Protein AF-A0A970LS73-F1 (afdb_monomer)

Structure (mmCIF, N/CA/C/O backbone):
data_AF-A0A970LS73-F1
#
_entry.id   AF-A0A970LS73-F1
#
loop_
_atom_site.group_PDB
_atom_site.id
_atom_site.type_symbol
_atom_site.label_atom_id
_atom_site.label_alt_id
_atom_site.label_comp_id
_atom_site.label_asym_id
_atom_site.label_entity_id
_atom_site.label_seq_id
_atom_site.pdbx_PDB_ins_code
_atom_site.Cartn_x
_atom_site.Cartn_y
_atom_site.Cartn_z
_atom_site.occupancy
_atom_site.B_iso_or_equiv
_atom_site.auth_seq_id
_atom_site.auth_comp_id
_atom_site.auth_asym_id
_atom_site.auth_atom_id
_atom_site.pdbx_PDB_model_num
ATOM 1 N N . MET A 1 1 ? 16.491 33.870 -71.493 1.00 42.16 1 MET A N 1
ATOM 2 C CA . MET A 1 1 ? 17.812 33.352 -71.071 1.00 42.16 1 MET A CA 1
ATOM 3 C C . MET A 1 1 ? 17.589 32.432 -69.873 1.00 42.16 1 MET A C 1
ATOM 5 O O . MET A 1 1 ? 17.107 32.906 -68.856 1.00 42.16 1 MET A O 1
ATOM 9 N N .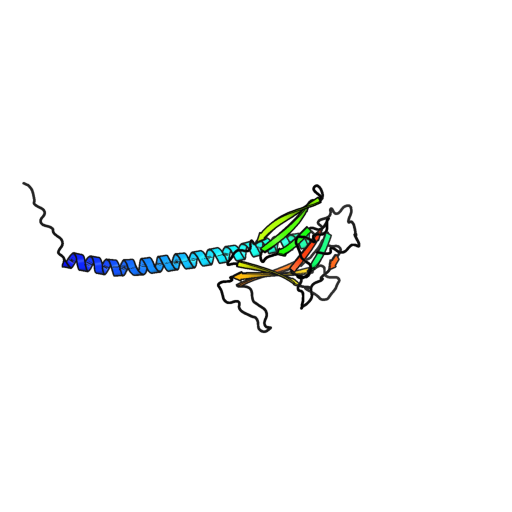 LYS A 1 2 ? 17.780 31.113 -70.024 1.00 55.81 2 LYS A N 1
ATOM 10 C CA . LYS A 1 2 ? 17.445 30.104 -68.999 1.00 55.81 2 LYS A CA 1
ATOM 11 C C . LYS A 1 2 ? 18.754 29.589 -68.393 1.00 55.81 2 LYS A C 1
ATOM 13 O O . LYS A 1 2 ? 19.520 28.928 -69.087 1.00 55.81 2 LYS A O 1
ATOM 18 N N . VAL A 1 3 ? 19.038 29.934 -67.138 1.00 63.00 3 VAL A N 1
ATOM 19 C CA . VAL A 1 3 ? 20.230 29.447 -66.425 1.00 63.00 3 VAL A CA 1
ATOM 20 C C . VAL A 1 3 ? 19.986 27.984 -66.046 1.00 63.00 3 VAL A C 1
ATOM 22 O O . VAL A 1 3 ? 19.023 27.674 -65.348 1.00 63.00 3 VAL A O 1
ATOM 25 N N . ARG A 1 4 ? 20.813 27.069 -66.557 1.00 61.19 4 ARG A N 1
ATOM 26 C CA . ARG A 1 4 ? 20.722 25.629 -66.278 1.00 61.19 4 ARG A CA 1
ATOM 27 C C . ARG A 1 4 ? 21.475 25.340 -64.974 1.00 61.19 4 ARG A C 1
ATOM 29 O O . ARG A 1 4 ? 22.669 25.605 -64.882 1.00 61.19 4 ARG A O 1
ATOM 36 N N . ASN A 1 5 ? 20.764 24.857 -63.957 1.00 65.44 5 ASN A N 1
ATOM 37 C CA . ASN A 1 5 ? 21.328 24.561 -62.639 1.00 65.44 5 ASN A CA 1
ATOM 38 C C . ASN A 1 5 ? 22.081 23.217 -62.668 1.00 65.44 5 ASN A C 1
ATOM 40 O O . ASN A 1 5 ? 21.458 22.162 -62.596 1.00 65.44 5 ASN A O 1
ATOM 44 N N . ASN A 1 6 ? 23.410 23.257 -62.781 1.00 64.19 6 ASN A N 1
ATOM 45 C CA . ASN A 1 6 ? 24.293 22.081 -62.775 1.00 64.19 6 ASN A CA 1
ATOM 46 C C . ASN A 1 6 ? 24.847 21.792 -61.367 1.00 64.19 6 ASN A C 1
ATOM 48 O O . ASN A 1 6 ? 26.057 21.703 -61.179 1.00 64.19 6 ASN A O 1
ATOM 52 N N . ARG A 1 7 ? 23.980 21.684 -60.357 1.00 69.25 7 ARG A N 1
ATOM 53 C CA . ARG A 1 7 ? 24.391 21.276 -59.005 1.00 69.25 7 ARG A CA 1
ATOM 54 C C . ARG A 1 7 ? 23.897 19.857 -58.747 1.00 69.25 7 ARG A C 1
ATOM 56 O O . ARG A 1 7 ? 22.708 19.655 -58.529 1.00 69.25 7 ARG A O 1
ATOM 63 N N . GLY A 1 8 ? 24.807 18.891 -58.831 1.00 74.44 8 GLY 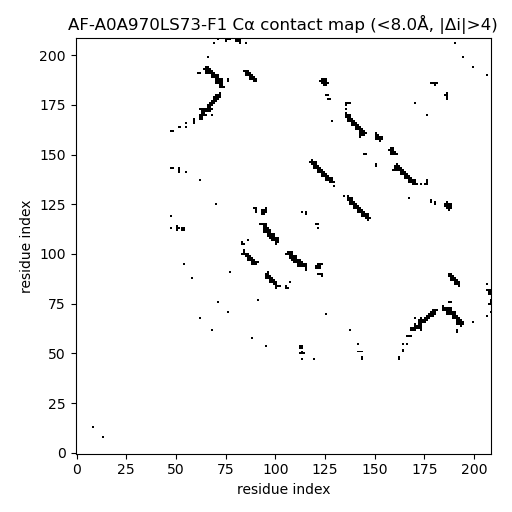A N 1
ATOM 64 C CA . GLY A 1 8 ? 24.596 17.516 -58.383 1.00 74.44 8 GLY A CA 1
ATOM 65 C C . GLY A 1 8 ? 25.442 17.257 -57.141 1.00 74.44 8 GLY A C 1
ATOM 66 O O . GLY A 1 8 ? 26.543 17.790 -57.040 1.00 74.44 8 GLY A O 1
ATOM 67 N N . PHE A 1 9 ? 24.923 16.467 -56.205 1.00 80.88 9 PHE A N 1
ATOM 68 C CA . PHE A 1 9 ? 25.693 16.014 -55.049 1.00 80.88 9 PHE A CA 1
ATOM 69 C C . PHE A 1 9 ? 26.652 14.910 -55.476 1.00 80.88 9 PHE A C 1
ATOM 71 O O . PHE A 1 9 ? 26.282 14.011 -56.237 1.00 80.88 9 PHE A O 1
ATOM 78 N N . THR A 1 10 ? 27.880 14.966 -54.981 1.00 91.12 10 THR A N 1
ATOM 79 C CA . THR A 1 10 ? 28.826 13.867 -55.157 1.00 91.12 10 THR A CA 1
ATOM 80 C C . THR A 1 10 ? 28.457 12.708 -54.229 1.00 91.12 10 THR A C 1
ATOM 82 O O . THR A 1 10 ? 27.907 12.899 -53.143 1.00 91.12 10 THR A O 1
ATOM 85 N N . VAL A 1 11 ? 28.783 11.477 -54.633 1.00 87.56 11 VAL A N 1
ATOM 86 C CA . VAL A 1 11 ? 28.570 10.285 -53.788 1.00 87.56 11 VAL A CA 1
ATOM 87 C C . VAL A 1 11 ? 29.324 10.417 -52.459 1.00 87.56 11 VAL A C 1
ATOM 89 O O . VAL A 1 11 ? 28.821 10.009 -51.417 1.00 87.56 11 VAL A O 1
ATOM 92 N N . VAL A 1 12 ? 30.498 11.054 -52.482 1.00 90.31 12 VAL A N 1
ATOM 93 C CA . VAL A 1 12 ? 31.316 11.298 -51.288 1.00 90.31 12 VAL A CA 1
ATOM 94 C C . VAL A 1 12 ? 30.620 12.256 -50.317 1.00 90.31 12 VAL A C 1
ATOM 96 O O . VAL A 1 12 ? 30.562 11.959 -49.128 1.00 90.31 12 VAL A O 1
ATOM 99 N N . GLU A 1 13 ? 30.031 13.358 -50.796 1.00 88.94 13 GLU A N 1
ATOM 100 C CA . GLU A 1 13 ? 29.244 14.264 -49.942 1.00 88.94 13 GLU A CA 1
ATOM 101 C C . GLU A 1 13 ? 28.059 13.540 -49.297 1.00 88.94 13 GLU A C 1
ATOM 103 O O . GLU A 1 13 ? 27.821 13.702 -48.102 1.00 88.94 13 GLU A O 1
ATOM 108 N N . LEU A 1 14 ? 27.356 12.686 -50.049 1.00 91.06 14 LEU A N 1
ATOM 109 C CA . LEU A 1 14 ? 26.253 11.893 -49.506 1.00 91.06 14 LEU A CA 1
ATOM 110 C C . LEU A 1 14 ? 26.732 10.928 -48.409 1.00 91.06 14 LEU A C 1
ATOM 112 O O . LEU A 1 14 ? 26.094 10.825 -47.362 1.00 91.06 14 LEU A O 1
ATOM 116 N N . MET A 1 15 ? 27.867 10.254 -48.614 1.00 91.94 15 MET A N 1
ATOM 117 C CA . MET A 1 15 ? 28.444 9.354 -47.610 1.00 91.94 15 MET A CA 1
ATOM 118 C C . MET A 1 15 ? 28.860 10.099 -46.339 1.00 91.94 15 MET A C 1
ATOM 120 O O . MET A 1 15 ? 28.592 9.615 -45.240 1.00 91.94 15 MET A O 1
ATOM 124 N N . ILE A 1 16 ? 29.462 11.286 -46.471 1.00 93.25 16 ILE A N 1
ATOM 125 C CA . ILE A 1 16 ? 29.848 12.119 -45.324 1.00 93.25 16 ILE A CA 1
ATOM 126 C C . ILE A 1 16 ? 28.603 12.581 -44.558 1.00 93.25 16 ILE A C 1
ATOM 128 O O . ILE A 1 16 ? 28.574 12.486 -43.334 1.00 93.25 16 ILE A O 1
ATOM 132 N N . VAL A 1 17 ? 27.549 13.021 -45.252 1.00 94.25 17 VAL A N 1
ATOM 133 C CA . VAL A 1 17 ? 26.293 13.443 -44.610 1.00 94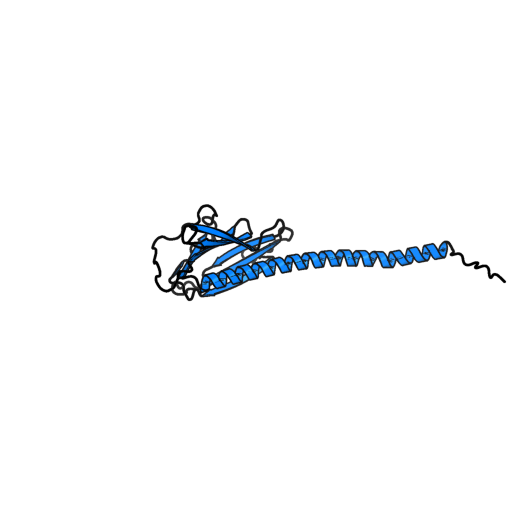.25 17 VAL A CA 1
ATOM 134 C C . VAL A 1 17 ? 25.633 12.284 -43.864 1.00 94.25 17 VAL A C 1
ATOM 136 O O . VAL A 1 17 ? 25.214 12.463 -42.724 1.00 94.25 17 VAL A O 1
ATOM 139 N N . LEU A 1 18 ? 25.579 11.085 -44.452 1.00 92.75 18 LEU A N 1
ATOM 140 C CA . LEU A 1 18 ? 25.018 9.903 -43.788 1.00 92.75 18 LEU A CA 1
ATOM 141 C C . LEU A 1 18 ? 25.845 9.469 -42.569 1.00 92.75 18 LEU A C 1
ATOM 143 O O . LEU A 1 18 ? 25.272 9.107 -41.541 1.00 92.75 18 LEU A O 1
ATOM 147 N N . ALA A 1 19 ? 27.176 9.547 -42.657 1.00 93.19 19 ALA A N 1
ATOM 148 C CA . ALA A 1 19 ? 28.063 9.262 -41.533 1.00 93.19 19 ALA A CA 1
ATOM 149 C C . ALA A 1 19 ? 27.896 10.282 -40.394 1.00 93.19 19 ALA A C 1
ATOM 151 O O . ALA A 1 19 ? 27.845 9.905 -39.229 1.00 93.19 19 ALA A O 1
ATOM 152 N N . LEU A 1 20 ? 27.754 11.571 -40.710 1.00 94.00 20 LEU A N 1
ATOM 153 C CA . LEU A 1 20 ? 27.510 12.604 -39.700 1.00 94.00 20 LEU A CA 1
ATOM 154 C C . LEU A 1 20 ? 26.108 12.491 -39.088 1.00 94.00 20 LEU A C 1
ATOM 156 O O . LEU A 1 20 ? 25.944 12.691 -37.886 1.00 94.00 20 LEU A O 1
ATOM 160 N N . LEU A 1 21 ? 25.101 12.118 -39.883 1.00 95.00 21 LEU A N 1
ATOM 161 C CA . LEU A 1 21 ? 23.744 11.888 -39.389 1.00 95.00 21 LEU A CA 1
ATOM 162 C C . LEU A 1 21 ? 23.690 10.732 -38.391 1.00 95.00 21 LEU A C 1
ATOM 164 O O . LEU A 1 21 ? 23.040 10.870 -37.360 1.00 95.00 21 LEU A O 1
ATOM 168 N N . SER A 1 22 ? 24.378 9.615 -38.642 1.00 92.50 22 SER A N 1
ATOM 169 C CA . SER A 1 22 ? 24.361 8.477 -37.713 1.00 92.50 22 SER A CA 1
ATOM 170 C C . SER A 1 22 ? 24.997 8.818 -36.361 1.00 92.50 22 SER A C 1
ATOM 172 O O . SER A 1 22 ? 24.469 8.413 -35.324 1.00 92.50 22 SER A O 1
ATOM 174 N N . VAL A 1 23 ? 26.051 9.640 -36.359 1.00 95.00 23 VAL A N 1
ATOM 175 C CA . VAL A 1 23 ? 26.703 10.147 -35.139 1.00 95.00 23 VAL A CA 1
ATOM 176 C C . VAL A 1 23 ? 25.753 10.997 -34.291 1.00 95.00 23 VAL A C 1
ATOM 178 O O . VAL A 1 23 ? 25.850 10.969 -33.069 1.00 95.00 23 VAL A O 1
ATOM 181 N N . VAL A 1 24 ? 24.814 11.721 -34.908 1.00 94.88 24 VAL A N 1
ATO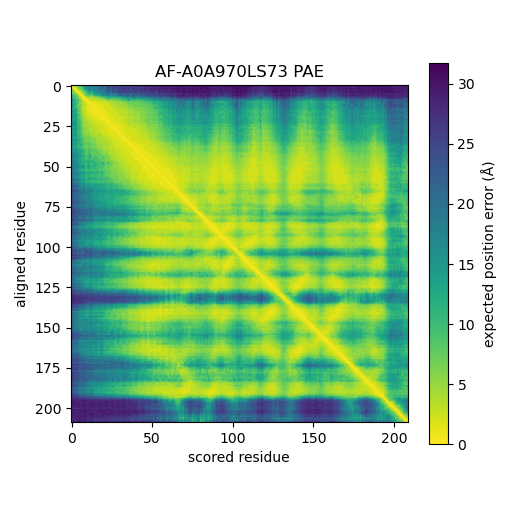M 182 C CA . VAL A 1 24 ? 23.821 12.543 -34.189 1.00 94.88 24 VAL A CA 1
ATOM 183 C C . VAL A 1 24 ? 22.588 11.728 -33.790 1.00 94.88 24 VAL A C 1
ATOM 185 O O . VAL A 1 24 ? 22.067 11.868 -32.685 1.00 94.88 24 VAL A O 1
ATOM 188 N N . ILE A 1 25 ? 22.117 10.855 -34.676 1.00 95.50 25 ILE A N 1
ATOM 189 C CA . ILE A 1 25 ? 20.883 10.088 -34.488 1.00 95.50 25 ILE A CA 1
ATOM 190 C C . ILE A 1 25 ? 21.050 9.013 -33.405 1.00 95.50 25 ILE A C 1
ATOM 192 O O . ILE A 1 25 ? 20.159 8.837 -32.574 1.00 95.50 25 ILE A O 1
ATOM 196 N N . ALA A 1 26 ? 22.186 8.311 -33.373 1.00 93.25 26 ALA A N 1
ATOM 197 C CA . ALA A 1 26 ? 22.436 7.252 -32.394 1.00 93.25 26 ALA A CA 1
ATOM 198 C C . ALA A 1 26 ? 22.324 7.720 -30.923 1.00 93.25 26 ALA A C 1
ATOM 200 O O . ALA A 1 26 ? 21.556 7.109 -30.170 1.00 93.25 26 ALA A O 1
ATOM 201 N N . PRO A 1 27 ? 22.999 8.802 -30.481 1.00 94.19 27 PRO A N 1
ATOM 202 C CA . PRO A 1 27 ? 22.853 9.291 -29.113 1.00 94.19 27 PRO A CA 1
ATOM 203 C C . PRO A 1 27 ? 21.455 9.853 -28.841 1.00 94.19 27 PRO A C 1
ATOM 205 O O . PRO A 1 27 ? 20.960 9.690 -27.729 1.00 94.19 27 PRO A O 1
ATOM 208 N N . ALA A 1 28 ? 20.779 10.440 -29.837 1.00 93.50 28 ALA A N 1
ATOM 209 C CA . ALA A 1 28 ? 19.402 10.905 -29.676 1.00 93.50 28 ALA A CA 1
ATOM 210 C C . ALA A 1 28 ? 18.444 9.746 -29.347 1.00 93.50 28 ALA A C 1
ATOM 212 O O . ALA A 1 28 ? 17.668 9.839 -28.395 1.00 93.50 28 ALA A O 1
ATOM 213 N N . TYR A 1 29 ? 18.541 8.617 -30.058 1.00 94.69 29 TYR A N 1
ATOM 214 C CA . TYR A 1 29 ? 17.751 7.421 -29.740 1.00 94.69 29 TYR A CA 1
ATOM 215 C C . TYR A 1 29 ? 18.091 6.840 -28.366 1.00 94.69 29 TYR A C 1
ATOM 217 O O . TYR A 1 29 ? 17.187 6.444 -27.628 1.00 94.69 29 TYR A O 1
ATOM 225 N N . MET A 1 30 ? 19.375 6.813 -27.997 1.00 93.00 30 MET A N 1
ATOM 226 C CA . MET A 1 30 ? 19.801 6.345 -26.677 1.00 93.00 30 MET A CA 1
ATOM 227 C C . MET A 1 30 ? 19.239 7.229 -25.555 1.00 93.00 30 MET A C 1
ATOM 229 O O . MET A 1 30 ? 18.720 6.708 -24.568 1.00 93.00 30 MET A O 1
ATOM 233 N N . MET A 1 31 ? 19.283 8.554 -25.727 1.00 94.38 31 MET A N 1
ATOM 234 C CA . MET A 1 31 ? 18.713 9.519 -24.784 1.00 94.38 31 MET A CA 1
ATOM 235 C C . MET A 1 31 ? 17.200 9.365 -24.651 1.00 94.38 31 MET A C 1
ATOM 237 O O . MET A 1 31 ? 16.699 9.334 -23.531 1.00 94.38 31 MET A O 1
ATOM 241 N N . LEU A 1 32 ? 16.472 9.213 -25.761 1.00 95.00 32 LEU A N 1
ATOM 242 C CA . LEU A 1 32 ? 15.023 8.989 -25.728 1.00 95.00 32 LEU A CA 1
ATOM 243 C C . LEU A 1 32 ? 14.668 7.671 -25.029 1.00 95.00 32 LEU A C 1
ATOM 245 O O . LEU A 1 32 ? 13.759 7.630 -24.201 1.00 95.00 32 LEU A O 1
ATOM 249 N N . GLY A 1 33 ? 15.412 6.599 -25.314 1.00 92.25 33 GLY A N 1
ATOM 250 C CA . GLY A 1 33 ? 15.214 5.301 -24.670 1.00 92.25 33 GLY A CA 1
ATOM 251 C C . GLY A 1 33 ? 15.456 5.351 -23.160 1.00 92.25 33 GLY A C 1
ATOM 252 O O . GLY A 1 33 ? 14.649 4.831 -22.388 1.00 92.25 33 GLY A O 1
ATOM 253 N N . LEU A 1 34 ? 16.536 6.008 -22.728 1.00 93.88 34 LEU A N 1
ATOM 254 C CA . LEU A 1 34 ? 16.828 6.219 -21.310 1.00 93.88 34 LEU A CA 1
ATOM 255 C C . LEU A 1 34 ? 15.764 7.105 -20.651 1.00 93.88 34 LEU A C 1
ATOM 257 O O . LEU A 1 34 ? 15.243 6.742 -19.600 1.00 93.88 34 LEU A O 1
ATOM 261 N N . GLY A 1 35 ? 15.412 8.225 -21.285 1.00 93.31 35 GLY A N 1
ATOM 262 C CA . GLY A 1 35 ? 14.430 9.181 -20.779 1.00 93.31 35 GLY A CA 1
ATOM 263 C C . GLY A 1 35 ? 13.073 8.535 -20.525 1.00 93.31 35 GLY A C 1
ATOM 264 O O . GLY A 1 35 ? 12.529 8.673 -19.433 1.00 93.31 35 GLY A O 1
ATOM 265 N N . ASN A 1 36 ? 12.572 7.740 -21.474 1.00 92.19 36 ASN A N 1
ATOM 266 C CA . ASN A 1 36 ? 11.297 7.037 -21.322 1.00 92.19 36 ASN A CA 1
ATOM 267 C C . ASN A 1 36 ? 11.325 6.003 -20.189 1.00 92.19 36 ASN A C 1
ATOM 269 O O . ASN A 1 36 ? 10.354 5.883 -19.440 1.00 92.19 36 ASN A O 1
ATOM 273 N N . ARG A 1 37 ? 12.433 5.265 -20.035 1.00 89.19 37 ARG A N 1
ATOM 274 C CA . ARG A 1 37 ? 12.593 4.278 -18.954 1.00 89.19 37 ARG A CA 1
ATOM 275 C C . ARG A 1 37 ? 12.650 4.944 -17.584 1.00 89.19 37 ARG A C 1
ATOM 277 O O . ARG A 1 37 ? 11.942 4.514 -16.680 1.00 89.19 37 ARG A O 1
ATOM 284 N N . VAL A 1 38 ? 13.456 5.999 -17.448 1.00 89.56 38 VAL A N 1
ATOM 285 C CA . VAL A 1 38 ? 13.567 6.771 -16.202 1.00 89.56 38 VAL A CA 1
ATOM 286 C C . VAL A 1 38 ? 12.221 7.392 -15.854 1.00 89.56 38 VAL A C 1
ATOM 288 O O . VAL A 1 38 ? 11.754 7.224 -14.734 1.00 89.56 38 VAL A O 1
ATOM 291 N N . HIS A 1 39 ? 11.554 8.025 -16.821 1.00 89.75 39 HIS A N 1
ATOM 292 C CA . HIS A 1 39 ? 10.242 8.624 -16.604 1.00 89.75 39 HIS A CA 1
ATOM 293 C C . HIS A 1 39 ? 9.205 7.592 -16.145 1.00 89.75 39 HIS A C 1
ATOM 295 O O . HIS A 1 39 ? 8.535 7.815 -15.142 1.00 89.75 39 HIS A O 1
ATOM 301 N N . SER A 1 40 ? 9.122 6.437 -16.813 1.00 88.06 40 SER A N 1
ATOM 302 C CA . SER A 1 40 ? 8.181 5.370 -16.435 1.00 88.06 40 SER A CA 1
ATOM 303 C C . SER A 1 40 ? 8.452 4.835 -15.025 1.00 88.06 40 SER A C 1
ATOM 305 O O . SER A 1 40 ? 7.521 4.650 -14.245 1.00 88.06 40 SER A O 1
ATOM 307 N N . ALA A 1 41 ? 9.725 4.639 -14.665 1.00 86.38 41 ALA A N 1
ATOM 308 C CA . ALA A 1 41 ? 10.106 4.222 -13.318 1.00 86.38 41 ALA A CA 1
ATOM 309 C C . ALA A 1 41 ? 9.752 5.283 -12.261 1.00 86.38 41 ALA A C 1
ATOM 311 O O . ALA A 1 41 ? 9.277 4.930 -11.182 1.00 86.38 41 ALA A O 1
ATOM 312 N N . SER A 1 42 ? 9.939 6.570 -12.574 1.00 88.31 42 SER A N 1
ATOM 313 C CA . SER A 1 42 ? 9.567 7.680 -11.692 1.00 88.31 42 SER A CA 1
ATOM 314 C C . SER A 1 42 ? 8.057 7.799 -11.499 1.00 88.31 42 SER A C 1
ATOM 316 O O . SER A 1 42 ? 7.618 8.049 -10.381 1.00 88.31 42 SER A O 1
ATOM 318 N N . VAL A 1 43 ? 7.260 7.604 -12.553 1.00 89.31 43 VAL A N 1
ATOM 319 C CA . VAL A 1 43 ? 5.791 7.605 -12.453 1.00 89.31 43 VAL A CA 1
ATOM 320 C C . VAL A 1 43 ? 5.319 6.464 -11.552 1.00 89.31 43 VAL A C 1
ATOM 322 O O . VAL A 1 43 ? 4.560 6.711 -10.620 1.00 89.31 43 VAL A O 1
ATOM 325 N N . ALA A 1 44 ? 5.833 5.247 -11.751 1.00 86.19 44 ALA A N 1
ATOM 326 C CA . ALA A 1 44 ? 5.475 4.099 -10.916 1.00 86.19 44 ALA A CA 1
ATOM 327 C C . ALA A 1 44 ? 5.846 4.308 -9.435 1.00 86.19 44 ALA A C 1
ATOM 329 O O . ALA A 1 44 ? 5.089 3.953 -8.533 1.00 86.19 44 ALA A O 1
ATOM 330 N N . GLU A 1 45 ? 7.005 4.911 -9.164 1.00 87.31 45 GLU A N 1
ATOM 331 C CA . GLU A 1 45 ? 7.427 5.245 -7.802 1.00 87.31 45 GLU A CA 1
ATOM 332 C C . GLU A 1 45 ? 6.555 6.332 -7.172 1.00 87.31 45 GLU A C 1
ATOM 334 O O . GLU A 1 45 ? 6.151 6.209 -6.015 1.00 87.31 45 GLU A O 1
ATOM 339 N N . TYR A 1 46 ? 6.203 7.360 -7.944 1.00 89.62 46 TYR A N 1
ATOM 340 C CA . TYR A 1 46 ? 5.283 8.403 -7.509 1.00 89.62 46 TYR A CA 1
ATOM 341 C C . TYR A 1 46 ? 3.901 7.836 -7.154 1.00 89.62 46 TYR A C 1
ATOM 343 O O . TYR A 1 46 ? 3.367 8.152 -6.090 1.00 89.62 46 TYR A O 1
ATOM 351 N N . GLU A 1 47 ? 3.336 6.970 -7.997 1.00 88.19 47 GLU A N 1
ATOM 352 C CA . GLU A 1 47 ? 2.048 6.313 -7.744 1.00 88.19 47 GLU A CA 1
ATOM 353 C C . GLU A 1 47 ? 2.087 5.448 -6.479 1.00 88.19 47 GLU A C 1
ATOM 355 O O . GLU A 1 47 ? 1.169 5.517 -5.653 1.00 88.19 47 GLU A O 1
ATOM 360 N N . LEU A 1 48 ? 3.174 4.693 -6.282 1.00 89.00 48 LEU A N 1
ATOM 361 C CA . LEU A 1 48 ? 3.383 3.868 -5.094 1.00 89.00 48 LEU A CA 1
ATOM 362 C C . LEU A 1 48 ? 3.411 4.725 -3.818 1.00 89.00 48 LEU A C 1
ATOM 364 O O . LEU A 1 48 ? 2.685 4.429 -2.863 1.00 89.00 48 LEU A O 1
ATOM 368 N N . GLN A 1 49 ? 4.181 5.821 -3.816 1.00 90.00 49 GLN A N 1
ATOM 369 C CA . GLN A 1 49 ? 4.247 6.758 -2.687 1.00 90.00 49 GLN A CA 1
ATOM 370 C C . GLN A 1 49 ? 2.913 7.462 -2.431 1.00 90.00 49 GLN A C 1
ATOM 372 O O . GLN A 1 49 ? 2.501 7.601 -1.278 1.00 90.00 49 GLN A O 1
ATOM 377 N N . SER A 1 50 ? 2.246 7.923 -3.488 1.00 92.38 50 SER A N 1
ATOM 378 C CA . SER A 1 50 ? 0.972 8.637 -3.395 1.00 92.38 50 SER A CA 1
ATOM 379 C C . SER A 1 50 ? -0.114 7.745 -2.792 1.00 92.38 50 SER A C 1
ATOM 381 O O . SER A 1 50 ? -0.745 8.118 -1.803 1.00 92.38 50 SER A O 1
ATOM 383 N N . SER A 1 51 ? -0.252 6.518 -3.297 1.00 91.50 51 SER A N 1
ATOM 384 C CA . SER A 1 51 ? -1.240 5.551 -2.805 1.00 91.50 51 SER A CA 1
ATOM 385 C C . SER A 1 51 ? -0.971 5.147 -1.352 1.00 91.50 51 SER A C 1
ATOM 387 O O . SER A 1 51 ? -1.894 5.111 -0.539 1.00 91.50 51 SER A O 1
ATOM 389 N N . ALA A 1 52 ? 0.300 4.937 -0.978 1.00 91.06 52 ALA A N 1
ATOM 390 C CA . ALA A 1 52 ? 0.674 4.681 0.415 1.00 91.06 52 ALA A CA 1
ATOM 391 C C . ALA A 1 52 ? 0.309 5.862 1.336 1.00 91.06 52 ALA A C 1
ATOM 393 O O . ALA A 1 52 ? -0.190 5.657 2.440 1.00 91.06 52 ALA A O 1
ATOM 394 N N . ARG A 1 53 ? 0.499 7.110 0.884 1.00 91.94 53 ARG A N 1
ATOM 395 C CA . ARG A 1 53 ? 0.105 8.307 1.647 1.00 91.94 53 ARG A CA 1
ATOM 396 C C . ARG A 1 53 ? -1.410 8.442 1.783 1.00 91.94 53 ARG A C 1
ATOM 398 O O . ARG A 1 53 ? -1.872 8.820 2.856 1.00 91.94 53 ARG A O 1
ATOM 405 N N . ILE A 1 54 ? -2.179 8.124 0.741 1.00 92.38 54 ILE A N 1
ATOM 406 C CA . ILE A 1 54 ? -3.651 8.110 0.793 1.00 92.38 54 ILE A CA 1
ATOM 407 C C . ILE A 1 54 ? -4.130 7.064 1.805 1.00 92.38 54 ILE A C 1
ATOM 409 O O . ILE A 1 54 ? -4.941 7.383 2.677 1.00 92.38 54 ILE A O 1
ATOM 413 N N . ALA A 1 55 ? -3.578 5.849 1.747 1.00 92.06 55 ALA A N 1
ATOM 414 C CA . ALA A 1 55 ? -3.861 4.793 2.713 1.00 92.06 55 ALA A CA 1
ATOM 415 C C . ALA A 1 55 ? -3.523 5.226 4.149 1.00 92.06 55 ALA A C 1
ATOM 417 O O . ALA A 1 55 ? -4.364 5.115 5.040 1.00 92.06 55 ALA A O 1
ATOM 418 N N . ALA A 1 56 ? -2.339 5.805 4.369 1.00 92.19 56 ALA A N 1
ATOM 419 C CA . ALA A 1 56 ? -1.932 6.308 5.679 1.00 92.19 56 ALA A CA 1
ATOM 420 C C . ALA A 1 56 ? -2.860 7.421 6.189 1.00 92.19 56 ALA A C 1
ATOM 422 O O . ALA A 1 56 ? -3.253 7.416 7.354 1.00 92.19 56 ALA A O 1
ATOM 423 N N . ALA A 1 57 ? -3.261 8.357 5.326 1.00 92.38 57 ALA A N 1
ATOM 424 C CA . ALA A 1 57 ? -4.200 9.415 5.686 1.00 92.38 57 ALA A CA 1
ATOM 425 C C . ALA A 1 57 ? -5.576 8.853 6.075 1.00 92.38 57 ALA A C 1
ATOM 427 O O . ALA A 1 57 ? -6.174 9.321 7.047 1.00 92.38 57 ALA A O 1
ATOM 428 N N . ARG A 1 58 ? -6.063 7.829 5.358 1.00 91.69 58 ARG A N 1
ATOM 429 C CA . ARG A 1 58 ? -7.311 7.132 5.695 1.00 91.69 58 ARG A CA 1
ATOM 430 C C . ARG A 1 58 ? -7.204 6.438 7.050 1.00 91.69 58 ARG A C 1
ATOM 432 O O . ARG A 1 58 ? -8.053 6.695 7.894 1.00 91.69 58 ARG A O 1
ATOM 439 N N . ILE A 1 59 ? -6.147 5.659 7.289 1.00 90.69 59 ILE A N 1
ATOM 440 C CA . ILE A 1 59 ? -5.908 4.974 8.571 1.00 90.69 59 ILE A CA 1
ATOM 441 C C . ILE A 1 59 ? -5.812 5.979 9.722 1.00 90.69 59 ILE A C 1
ATOM 443 O O . ILE A 1 59 ? -6.470 5.799 10.741 1.00 90.69 59 ILE A O 1
ATOM 447 N N . ASN A 1 60 ? -5.061 7.071 9.552 1.00 90.25 60 ASN A N 1
ATOM 448 C CA . ASN A 1 60 ? -4.932 8.118 10.569 1.00 90.25 60 ASN A CA 1
ATOM 449 C C . ASN A 1 60 ? -6.280 8.752 10.916 1.00 90.25 60 ASN A C 1
ATOM 451 O O . ASN A 1 60 ? -6.600 8.957 12.087 1.00 90.25 60 ASN A O 1
ATOM 455 N N . ARG A 1 61 ? -7.082 9.070 9.894 1.00 89.31 61 ARG A N 1
ATOM 456 C CA . ARG A 1 61 ? -8.428 9.614 10.086 1.00 89.31 61 ARG A CA 1
ATOM 457 C C . ARG A 1 61 ? -9.302 8.617 10.844 1.00 89.31 61 ARG A C 1
ATOM 459 O O . ARG A 1 61 ? -9.915 8.994 11.836 1.00 89.31 61 ARG A O 1
ATOM 466 N N . THR A 1 62 ? -9.319 7.368 10.396 1.00 87.44 62 THR A N 1
ATOM 467 C CA . THR A 1 62 ? -10.070 6.280 11.017 1.00 87.44 62 THR A CA 1
ATOM 468 C C . THR A 1 62 ? -9.681 6.103 12.481 1.00 87.44 62 THR A C 1
ATOM 470 O O . THR A 1 62 ? -10.541 6.201 13.346 1.00 87.44 62 THR A O 1
ATOM 473 N N . ALA A 1 63 ? -8.391 5.944 12.785 1.00 85.81 63 ALA A N 1
ATOM 474 C CA . ALA A 1 63 ? -7.913 5.789 14.154 1.00 85.81 63 ALA A CA 1
ATOM 475 C C . ALA A 1 63 ? -8.346 6.966 15.042 1.00 85.81 63 ALA A C 1
ATOM 477 O O . ALA A 1 63 ? -8.847 6.755 16.141 1.00 85.81 63 ALA A O 1
ATOM 478 N N . ARG A 1 64 ? -8.232 8.205 14.544 1.00 85.88 64 ARG A N 1
ATOM 479 C CA . ARG A 1 64 ? -8.573 9.418 15.301 1.00 85.88 64 ARG A CA 1
ATOM 480 C C . ARG A 1 64 ? -10.064 9.551 15.622 1.00 85.88 64 ARG A C 1
ATOM 482 O O . ARG A 1 64 ? -10.415 10.061 16.691 1.00 85.88 64 ARG A O 1
ATOM 489 N N . PHE A 1 65 ? -10.937 9.182 14.688 1.00 83.88 65 PHE A N 1
ATOM 490 C CA . PHE A 1 65 ? -12.385 9.398 14.804 1.00 83.88 65 PHE A CA 1
ATOM 491 C C . PHE A 1 65 ? -13.178 8.165 15.227 1.00 83.88 65 PHE A C 1
ATOM 493 O O . PHE A 1 65 ? -14.331 8.318 15.623 1.00 83.88 65 PHE A O 1
ATOM 500 N N . ALA A 1 66 ? -12.573 6.982 15.198 1.00 83.25 66 ALA A N 1
ATOM 501 C CA . ALA A 1 66 ? -13.224 5.767 15.647 1.00 83.25 66 ALA A CA 1
ATOM 502 C C . ALA A 1 66 ? -13.552 5.812 17.148 1.00 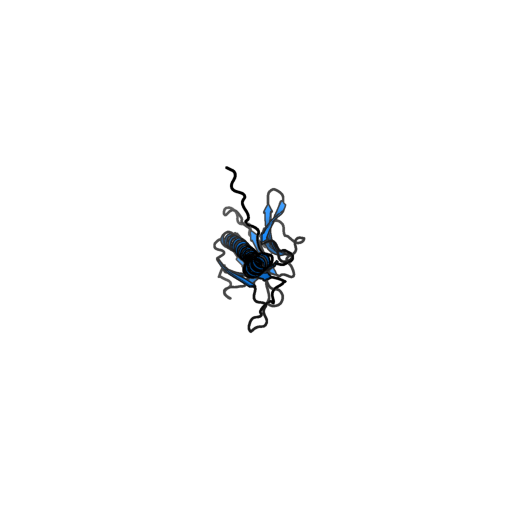83.25 66 ALA A C 1
ATOM 504 O O . ALA A 1 66 ? -12.758 6.286 17.964 1.00 83.25 66 ALA A O 1
ATOM 505 N N . SER A 1 67 ? -14.721 5.280 17.502 1.00 79.31 67 SER A N 1
ATOM 506 C CA . SER A 1 67 ? -15.163 5.072 18.884 1.00 79.31 67 SER A CA 1
ATOM 507 C C . SER A 1 67 ? -14.523 3.836 19.521 1.00 79.31 67 SER A C 1
ATOM 509 O O . SER A 1 67 ? -14.401 3.762 20.744 1.00 79.31 67 SER A O 1
ATOM 511 N N . ALA A 1 68 ? -14.079 2.881 18.704 1.00 79.75 68 ALA A N 1
ATOM 512 C CA . ALA A 1 68 ? -13.326 1.711 19.135 1.00 79.75 68 ALA A CA 1
ATOM 513 C C . ALA A 1 68 ? -12.403 1.234 18.009 1.00 79.75 68 ALA A C 1
ATOM 515 O O . ALA A 1 68 ? -12.800 1.275 16.841 1.00 79.75 68 ALA A O 1
ATOM 516 N N . VAL A 1 69 ? -11.190 0.779 18.351 1.00 83.38 69 VAL A N 1
ATOM 517 C CA . VAL A 1 69 ? -10.224 0.255 17.371 1.00 83.38 69 VAL A CA 1
ATOM 518 C C . VAL A 1 69 ? -9.548 -1.014 17.885 1.00 83.38 69 VAL A C 1
ATOM 520 O O . VAL A 1 69 ? -9.024 -1.053 18.998 1.00 83.38 69 VAL A O 1
ATOM 523 N N . PHE A 1 70 ? -9.507 -2.046 17.045 1.00 84.31 70 PHE A N 1
ATOM 524 C CA . PHE A 1 70 ? -8.861 -3.325 17.336 1.00 84.31 70 PHE A CA 1
ATOM 525 C C . PHE A 1 70 ? -7.905 -3.662 16.206 1.00 84.31 70 PHE A C 1
ATOM 527 O O . PHE A 1 70 ? -8.308 -3.647 15.047 1.00 84.31 70 PHE A O 1
ATOM 534 N N . THR A 1 71 ? -6.655 -3.996 16.512 1.00 86.38 71 THR A N 1
ATOM 535 C CA . THR A 1 71 ? -5.763 -4.550 15.490 1.00 86.38 71 THR A CA 1
ATOM 536 C C . THR A 1 71 ? -6.077 -6.030 15.279 1.00 86.38 71 THR A C 1
ATOM 538 O O . THR A 1 71 ? -6.512 -6.724 16.201 1.00 86.38 71 THR A O 1
ATOM 541 N N . ILE A 1 72 ? -5.905 -6.510 14.050 1.00 86.25 72 ILE A N 1
ATOM 542 C CA . ILE A 1 72 ? -6.244 -7.869 13.629 1.00 86.25 72 ILE A CA 1
ATOM 543 C C . ILE A 1 72 ? -4.994 -8.540 13.055 1.00 86.25 72 ILE A C 1
ATOM 545 O O . ILE A 1 72 ? -4.354 -7.963 12.166 1.00 86.25 72 ILE A O 1
ATOM 549 N N . PRO A 1 73 ? -4.638 -9.742 13.541 1.00 86.56 73 PRO A N 1
ATOM 550 C CA . PRO A 1 73 ? -3.526 -10.519 13.011 1.00 86.56 73 PRO A CA 1
ATOM 551 C C . PRO A 1 73 ? -3.764 -10.991 11.576 1.00 86.56 73 PRO A C 1
ATOM 553 O O . PRO A 1 73 ? -4.902 -11.196 11.145 1.00 86.56 73 PRO A O 1
ATOM 556 N N . LYS A 1 74 ? -2.677 -11.226 10.843 1.00 84.38 74 LYS A N 1
ATOM 557 C CA . LYS A 1 74 ? -2.709 -11.695 9.452 1.00 84.38 74 LYS A CA 1
ATOM 558 C C . LYS A 1 74 ? -3.433 -13.021 9.276 1.00 84.38 74 LYS A C 1
ATOM 560 O O . LYS A 1 74 ? -4.112 -13.202 8.271 1.00 84.38 74 LYS A O 1
ATOM 565 N N . SER A 1 75 ? -3.290 -13.947 10.222 1.00 82.69 75 SER A N 1
ATOM 566 C CA . SER A 1 75 ? -3.937 -15.265 10.140 1.00 82.69 75 SER A CA 1
ATOM 567 C C . SER A 1 75 ? -5.465 -15.198 10.123 1.00 82.69 75 SER A C 1
ATOM 569 O O . SER A 1 75 ? -6.123 -16.084 9.566 1.00 82.69 75 SER A O 1
ATOM 571 N N . SER A 1 76 ? -6.010 -14.162 10.757 1.00 81.44 76 SER A N 1
ATOM 572 C CA . SER A 1 76 ? -7.438 -14.019 10.978 1.00 81.44 76 SER A CA 1
ATOM 573 C C . SER A 1 76 ? -8.046 -13.177 9.847 1.00 81.44 76 SER A C 1
ATOM 575 O O . SER A 1 76 ? -8.959 -13.651 9.182 1.00 81.44 76 SER A O 1
ATOM 577 N N . PHE A 1 77 ? -7.440 -12.039 9.477 1.00 83.38 77 PHE A N 1
ATOM 578 C CA . PHE A 1 77 ? -8.012 -11.110 8.492 1.00 83.38 77 PHE A CA 1
ATOM 579 C C . PHE A 1 77 ? -8.339 -11.749 7.123 1.00 83.38 77 PHE A C 1
ATOM 581 O O . PHE A 1 77 ? -7.455 -11.983 6.295 1.00 83.38 77 PHE A O 1
ATOM 588 N N . LYS A 1 78 ? -9.635 -11.987 6.872 1.00 83.00 78 LYS A N 1
ATOM 589 C CA . LYS A 1 78 ? -10.195 -12.550 5.631 1.00 83.00 78 LYS A CA 1
ATOM 590 C C . LYS A 1 78 ? -11.479 -11.822 5.236 1.00 83.00 78 LYS A C 1
ATOM 592 O O . LYS A 1 78 ? -12.254 -11.423 6.100 1.00 83.00 78 LYS A O 1
ATOM 597 N N . GLU A 1 79 ? -11.727 -11.705 3.931 1.00 79.44 79 GLU A N 1
ATOM 598 C CA . GLU A 1 79 ? -12.937 -11.062 3.381 1.00 79.44 79 GLU A CA 1
ATOM 599 C C . GLU A 1 79 ? -14.229 -11.802 3.773 1.00 79.44 79 GLU A C 1
ATOM 601 O O . GLU A 1 79 ? -15.262 -11.175 3.974 1.00 79.44 79 GLU A O 1
ATOM 606 N N . ASP A 1 80 ? -14.150 -13.117 3.990 1.00 78.12 80 ASP A N 1
ATOM 607 C CA . ASP A 1 80 ? -15.307 -13.950 4.341 1.00 78.12 80 ASP A CA 1
ATOM 608 C C . ASP A 1 80 ? -15.676 -13.920 5.837 1.00 78.12 80 ASP A C 1
ATOM 610 O O . ASP A 1 80 ? -16.710 -14.463 6.222 1.00 78.12 80 ASP A O 1
ATOM 614 N N . ASN A 1 81 ? -14.838 -13.325 6.697 1.00 79.12 81 ASN A N 1
ATOM 615 C CA . ASN A 1 81 ? -15.021 -13.337 8.155 1.00 79.12 81 ASN A CA 1
ATOM 616 C C . ASN A 1 81 ? -15.253 -11.934 8.739 1.00 79.12 81 ASN A C 1
ATOM 618 O O . ASN A 1 81 ? -14.921 -11.660 9.888 1.00 79.12 81 ASN A O 1
ATOM 622 N N . LEU A 1 82 ? -15.792 -11.007 7.947 1.00 82.44 82 LEU A N 1
ATOM 623 C CA . LEU A 1 82 ? -16.060 -9.650 8.418 1.00 82.44 82 LEU A CA 1
ATOM 624 C C . LEU A 1 82 ? -17.280 -9.645 9.351 1.00 82.44 82 LEU A C 1
ATOM 626 O O . LEU A 1 82 ? -18.383 -10.042 8.977 1.00 82.44 82 LEU A O 1
ATOM 630 N N . THR A 1 83 ? -17.089 -9.172 10.582 1.00 82.31 83 THR A N 1
ATOM 631 C CA . THR A 1 83 ? -18.167 -9.044 11.566 1.00 82.31 83 THR A CA 1
ATOM 632 C C . THR A 1 83 ? -19.079 -7.873 11.185 1.00 82.31 83 THR A C 1
ATOM 634 O O . THR A 1 83 ? -18.616 -6.759 10.921 1.00 82.31 83 THR A O 1
ATOM 637 N N . SER A 1 84 ? -20.392 -8.110 11.184 1.00 81.25 84 SER A N 1
ATOM 638 C CA . SER A 1 84 ? -21.401 -7.062 10.985 1.00 81.25 84 SER A CA 1
ATOM 639 C C . SER A 1 84 ? -21.244 -5.959 12.036 1.00 81.25 84 SER A C 1
ATOM 641 O O . SER A 1 84 ? -20.980 -6.246 13.201 1.00 81.25 84 SER A O 1
ATOM 643 N N . GLY A 1 85 ? -21.398 -4.697 11.640 1.00 79.25 85 GLY A N 1
ATOM 644 C CA . GLY A 1 85 ? -21.245 -3.556 12.551 1.00 79.25 85 GLY A CA 1
ATOM 645 C C . GLY A 1 85 ? -19.816 -3.030 12.684 1.00 79.25 85 GLY A C 1
ATOM 646 O O . GLY A 1 85 ? -19.631 -1.963 13.259 1.00 79.25 85 GLY A O 1
ATOM 647 N N . TRP A 1 86 ? -18.816 -3.715 12.123 1.00 84.19 86 TRP A N 1
ATOM 648 C CA . TRP A 1 86 ? -17.422 -3.267 12.118 1.00 84.19 86 TRP A CA 1
ATOM 649 C C . TRP A 1 86 ? -16.963 -2.906 10.714 1.00 84.19 86 TRP A C 1
ATOM 651 O O . TRP A 1 86 ? -17.209 -3.645 9.763 1.00 84.19 86 TRP A O 1
ATOM 661 N N . SER A 1 87 ? -16.246 -1.794 10.602 1.00 89.06 87 SER A N 1
ATOM 662 C CA . SER A 1 87 ? -15.483 -1.443 9.409 1.00 89.06 87 SER A CA 1
ATOM 663 C C . SER A 1 87 ? -14.039 -1.910 9.564 1.00 89.06 87 SER A C 1
ATOM 665 O O . SER A 1 87 ? -13.530 -2.025 10.680 1.00 89.06 87 SER A O 1
ATOM 667 N N . TYR A 1 88 ? -13.358 -2.173 8.453 1.00 90.75 88 TYR A N 1
ATOM 668 C CA . TYR A 1 88 ? -12.009 -2.733 8.451 1.00 90.75 88 TYR A CA 1
ATOM 669 C C . TYR A 1 88 ? -11.095 -1.983 7.489 1.00 90.75 88 TYR A C 1
ATOM 671 O O . TYR A 1 88 ? -11.519 -1.590 6.410 1.00 90.75 88 TYR A O 1
ATOM 679 N N . VAL A 1 89 ? -9.826 -1.799 7.844 1.00 91.88 89 VAL A N 1
ATOM 680 C CA . VAL A 1 89 ? -8.777 -1.353 6.914 1.00 91.88 89 VAL A CA 1
ATOM 681 C C . VAL A 1 89 ? -7.567 -2.251 7.095 1.00 91.88 89 VAL A C 1
ATOM 683 O O . VAL A 1 89 ? -7.098 -2.428 8.216 1.00 91.88 89 VAL A O 1
ATOM 686 N N . GLY A 1 90 ? -7.040 -2.801 6.008 1.00 90.56 90 GLY A N 1
ATOM 687 C CA . GLY A 1 90 ? -5.891 -3.695 6.067 1.00 90.56 90 GLY A CA 1
ATOM 688 C C . GLY A 1 90 ? -5.342 -4.052 4.699 1.00 90.56 90 GLY A C 1
ATOM 689 O O . GLY A 1 90 ? -5.731 -3.471 3.684 1.00 90.56 90 GLY A O 1
ATOM 690 N N . VAL A 1 91 ? -4.424 -5.016 4.681 1.00 89.31 91 VAL A N 1
ATOM 691 C CA . VAL A 1 91 ? -3.865 -5.562 3.441 1.00 89.31 91 VAL A CA 1
ATOM 692 C C . VAL A 1 91 ? -4.482 -6.913 3.128 1.00 89.31 91 VAL A C 1
ATOM 694 O O . VAL A 1 91 ? -4.417 -7.828 3.945 1.00 89.31 91 VAL A O 1
ATOM 697 N N . LEU A 1 92 ? -5.022 -7.043 1.918 1.00 86.38 92 LEU A N 1
ATOM 698 C CA . LEU A 1 92 ? -5.508 -8.301 1.359 1.00 86.38 92 LEU A CA 1
ATOM 699 C C . LEU A 1 92 ? -4.934 -8.466 -0.050 1.00 86.38 92 LEU A C 1
ATOM 701 O O . LEU A 1 92 ? -4.954 -7.520 -0.835 1.00 86.38 92 LEU A O 1
ATOM 705 N N . ASP A 1 93 ? -4.364 -9.635 -0.346 1.00 84.44 93 ASP A N 1
ATOM 706 C CA . ASP A 1 93 ? -3.716 -9.947 -1.633 1.00 84.44 93 ASP A CA 1
ATOM 707 C C . ASP A 1 93 ? -2.671 -8.905 -2.087 1.00 84.44 93 ASP A C 1
ATOM 709 O O . ASP A 1 93 ? -2.459 -8.657 -3.273 1.00 84.44 93 ASP A O 1
ATOM 713 N N . GLY A 1 94 ? -2.002 -8.271 -1.118 1.00 84.25 94 GLY A N 1
ATOM 714 C CA . GLY A 1 94 ? -1.002 -7.227 -1.351 1.00 84.25 94 GLY A CA 1
ATOM 715 C C . GLY A 1 94 ? -1.579 -5.852 -1.697 1.00 84.25 94 GLY A C 1
ATOM 716 O O . GLY A 1 94 ? -0.801 -4.937 -1.957 1.00 84.25 94 GLY A O 1
ATOM 717 N N . ALA A 1 95 ? -2.902 -5.677 -1.719 1.00 88.88 95 ALA A N 1
ATOM 718 C CA . ALA A 1 95 ? -3.566 -4.388 -1.894 1.00 88.88 95 ALA A CA 1
ATOM 719 C C . ALA A 1 95 ? -4.027 -3.847 -0.538 1.00 88.88 95 ALA A C 1
ATOM 721 O O . ALA A 1 95 ? -4.448 -4.611 0.331 1.00 88.88 95 ALA A O 1
ATOM 722 N N . VAL A 1 96 ? -4.001 -2.525 -0.362 1.00 89.62 96 VAL A N 1
ATOM 723 C CA . VAL A 1 96 ? -4.608 -1.899 0.817 1.00 89.62 96 VAL A CA 1
ATOM 724 C C . VAL A 1 96 ? -6.086 -1.678 0.542 1.00 89.62 96 VAL A C 1
ATOM 726 O O . VAL A 1 96 ? -6.454 -0.921 -0.363 1.00 89.62 96 VAL A O 1
ATOM 729 N N . VAL A 1 97 ? -6.929 -2.317 1.343 1.00 91.75 97 VAL A N 1
ATOM 730 C CA . VAL A 1 97 ? -8.384 -2.297 1.205 1.00 91.75 97 VAL A CA 1
ATOM 731 C C . VAL A 1 97 ? -9.038 -1.756 2.469 1.00 91.75 97 VAL A C 1
ATOM 733 O O . VAL A 1 97 ? -8.572 -1.985 3.586 1.00 91.75 97 VAL A O 1
ATOM 736 N N . ALA A 1 98 ? -10.128 -1.026 2.272 1.00 91.31 98 ALA A N 1
ATOM 737 C CA . ALA A 1 98 ? -11.050 -0.601 3.307 1.00 91.31 98 ALA A CA 1
ATOM 738 C C . ALA A 1 98 ? -12.406 -1.268 3.066 1.00 91.31 98 ALA A C 1
ATOM 740 O O . ALA A 1 98 ? -12.887 -1.291 1.937 1.00 91.31 98 ALA A O 1
ATOM 741 N N . TYR A 1 99 ? -13.014 -1.786 4.119 1.00 90.19 99 TYR A N 1
ATOM 742 C CA . TYR A 1 99 ? -14.369 -2.309 4.141 1.00 90.19 99 TYR A CA 1
ATOM 743 C C . TYR A 1 99 ? -15.179 -1.430 5.079 1.00 90.19 99 TYR A C 1
ATOM 745 O O . TYR A 1 99 ? -15.053 -1.547 6.296 1.00 90.19 99 TYR A O 1
ATOM 753 N N . ASP A 1 100 ? -15.979 -0.530 4.523 1.00 88.44 100 ASP A N 1
ATOM 754 C CA . ASP A 1 100 ? -16.845 0.342 5.309 1.00 88.44 100 ASP A CA 1
ATOM 755 C C . ASP A 1 100 ? -18.214 -0.330 5.469 1.00 88.44 100 ASP A C 1
ATOM 757 O O . ASP A 1 100 ? -18.881 -0.641 4.482 1.00 88.44 100 ASP A O 1
ATOM 761 N N . TYR A 1 101 ? -18.627 -0.606 6.706 1.00 85.44 101 TYR A N 1
ATOM 762 C CA . TYR A 1 101 ? -19.922 -1.225 6.980 1.00 85.44 101 TYR A CA 1
ATOM 763 C C . TYR A 1 101 ? -21.051 -0.194 6.867 1.00 85.44 101 TYR A C 1
ATOM 765 O O . TYR A 1 101 ? -21.053 0.802 7.594 1.00 85.44 101 TYR A O 1
ATOM 773 N N . ASN A 1 102 ? -22.028 -0.439 5.987 1.00 82.12 102 ASN A N 1
ATOM 774 C CA . ASN A 1 102 ? -23.247 0.364 5.931 1.00 82.12 102 ASN A CA 1
ATOM 775 C C . ASN A 1 102 ? -24.337 -0.270 6.808 1.00 82.12 102 ASN A C 1
ATOM 777 O O . ASN A 1 102 ? -24.820 -1.360 6.504 1.00 82.12 102 ASN A O 1
ATOM 781 N N . SER A 1 103 ? -24.767 0.426 7.864 1.00 73.94 103 SER A N 1
ATOM 782 C CA . SER A 1 103 ? -25.841 -0.051 8.746 1.00 73.94 103 SER A CA 1
ATOM 783 C C . SER A 1 103 ? -27.221 -0.071 8.085 1.00 73.94 103 SER A C 1
ATOM 785 O O . SER A 1 103 ? -28.112 -0.736 8.605 1.00 73.94 103 SER A O 1
ATOM 787 N N . GLU A 1 104 ? -27.412 0.641 6.970 1.00 75.62 104 GLU A N 1
ATOM 788 C CA . GLU A 1 104 ? -28.679 0.652 6.225 1.00 75.62 104 GLU A CA 1
ATOM 789 C C . GLU A 1 104 ? -28.852 -0.607 5.365 1.00 75.62 104 GLU A C 1
ATOM 791 O O . GLU A 1 104 ? -29.927 -1.202 5.359 1.00 75.62 104 GLU A O 1
ATOM 796 N N . ASP A 1 105 ? -27.781 -1.043 4.695 1.00 75.88 105 ASP A N 1
ATOM 797 C CA . ASP A 1 105 ? -27.806 -2.209 3.802 1.00 75.88 105 ASP A CA 1
ATOM 798 C C . ASP A 1 105 ? -27.345 -3.501 4.497 1.00 75.88 105 ASP A C 1
ATOM 800 O O . ASP A 1 105 ? -27.587 -4.596 3.994 1.00 75.88 105 ASP A O 1
ATOM 804 N N . GLY A 1 106 ? -26.656 -3.390 5.639 1.00 77.50 106 GLY A N 1
ATOM 805 C CA . GLY A 1 106 ? -26.035 -4.520 6.337 1.00 77.50 106 GLY A CA 1
ATOM 806 C C . GLY A 1 106 ? -24.838 -5.125 5.595 1.00 77.50 106 GLY A C 1
ATOM 807 O O . GLY A 1 106 ? -24.465 -6.264 5.865 1.00 77.50 106 GLY A O 1
ATOM 808 N N . VAL A 1 107 ? -24.250 -4.388 4.644 1.00 83.50 107 VAL A N 1
ATOM 809 C CA . VAL A 1 107 ? -23.182 -4.868 3.752 1.00 83.50 107 VAL A CA 1
ATOM 810 C C . VAL A 1 107 ? -21.922 -4.016 3.904 1.00 83.50 107 VAL A C 1
ATOM 812 O O . VAL A 1 107 ? -21.986 -2.794 4.064 1.00 83.50 107 VAL A O 1
ATOM 815 N N . HIS A 1 108 ? -20.761 -4.666 3.809 1.00 85.94 108 HIS A N 1
ATOM 816 C CA . HIS A 1 108 ? -19.458 -4.011 3.720 1.00 85.94 108 HIS A CA 1
ATOM 817 C C . HIS A 1 108 ? -19.175 -3.520 2.300 1.00 85.94 108 HIS A C 1
ATOM 819 O O . HIS A 1 108 ? -19.120 -4.300 1.350 1.00 85.94 108 HIS A O 1
ATOM 825 N N . GLN A 1 109 ? -18.931 -2.222 2.154 1.00 87.88 109 GLN A N 1
ATOM 826 C CA . GLN A 1 109 ? -18.507 -1.624 0.895 1.00 87.88 109 GLN A CA 1
ATOM 827 C C . GLN A 1 109 ? -16.981 -1.628 0.805 1.00 87.88 109 GLN A C 1
ATOM 829 O O . GLN A 1 109 ? -16.289 -0.962 1.579 1.00 87.88 109 GLN A O 1
ATOM 834 N N . LYS A 1 110 ? -16.452 -2.392 -0.155 1.00 90.19 110 LYS A N 1
ATOM 835 C CA . LYS A 1 110 ? -15.014 -2.496 -0.416 1.00 90.19 110 LYS A CA 1
ATOM 836 C C . LYS A 1 110 ? -14.517 -1.290 -1.211 1.00 90.19 110 LYS A C 1
ATOM 838 O O . LYS A 1 110 ? -14.941 -1.063 -2.341 1.00 90.19 110 LYS A O 1
ATOM 843 N N . THR A 1 111 ? -13.549 -0.574 -0.654 1.00 91.12 111 THR A N 1
ATOM 844 C CA . THR A 1 111 ? -12.795 0.492 -1.317 1.00 91.12 111 THR A CA 1
ATOM 845 C C . THR A 1 111 ? -11.319 0.119 -1.361 1.00 91.12 111 THR A C 1
ATOM 847 O O . THR A 1 111 ? -10.703 -0.154 -0.333 1.00 91.12 111 THR A O 1
ATOM 850 N N . VAL A 1 112 ? -10.718 0.134 -2.548 1.00 90.94 112 VAL A N 1
ATOM 851 C CA . VAL A 1 112 ? -9.274 -0.085 -2.703 1.00 90.94 112 VAL A CA 1
ATOM 852 C C . VAL A 1 112 ? -8.559 1.253 -2.528 1.00 90.94 112 VAL A C 1
ATOM 854 O O . VAL A 1 112 ? -8.747 2.166 -3.327 1.00 90.94 112 VAL A O 1
ATOM 857 N N . LEU A 1 113 ? -7.753 1.378 -1.472 1.00 89.12 113 LEU A N 1
ATOM 858 C CA . LEU A 1 113 ? -6.995 2.598 -1.164 1.00 89.12 113 LEU A CA 1
ATOM 859 C C . LEU A 1 113 ? -5.653 2.630 -1.893 1.00 89.12 113 LEU A C 1
ATOM 861 O O . LEU A 1 113 ? -5.201 3.689 -2.321 1.00 89.12 113 LEU A O 1
ATOM 865 N N . ALA A 1 114 ? -5.019 1.464 -2.016 1.00 89.00 114 ALA A N 1
ATOM 866 C CA . ALA A 1 114 ? -3.781 1.292 -2.755 1.00 89.00 114 ALA A CA 1
ATOM 867 C C . ALA A 1 114 ? -3.844 -0.036 -3.529 1.00 89.00 114 ALA A C 1
ATOM 869 O O . ALA A 1 114 ? -3.829 -1.102 -2.903 1.00 89.00 114 ALA A O 1
ATOM 870 N N . PRO A 1 115 ? -3.975 0.003 -4.867 1.00 87.00 115 PRO A N 1
ATOM 871 C CA . PRO A 1 115 ? -4.124 -1.204 -5.666 1.00 87.00 115 PRO A CA 1
ATOM 872 C C . PRO A 1 115 ? -2.799 -1.960 -5.765 1.00 87.00 115 PRO A C 1
ATOM 874 O O . PRO A 1 115 ? -1.772 -1.385 -6.122 1.00 87.00 115 PRO A O 1
ATOM 877 N N . ALA A 1 116 ? -2.831 -3.268 -5.512 1.00 86.44 116 ALA A N 1
ATOM 878 C CA . ALA A 1 116 ? -1.749 -4.148 -5.934 1.00 86.44 116 ALA A CA 1
ATOM 879 C C . ALA A 1 116 ? -1.789 -4.326 -7.453 1.00 86.44 116 ALA A C 1
ATOM 881 O O . ALA A 1 116 ? -2.861 -4.364 -8.059 1.00 86.44 116 ALA A O 1
ATOM 882 N N . ASN A 1 117 ? -0.622 -4.482 -8.066 1.00 82.00 117 ASN A N 1
ATOM 883 C CA . ASN A 1 117 ? -0.513 -4.891 -9.461 1.00 82.00 117 ASN A CA 1
ATOM 884 C C . ASN A 1 117 ? 0.569 -5.970 -9.606 1.00 82.00 117 ASN A C 1
ATOM 886 O O . 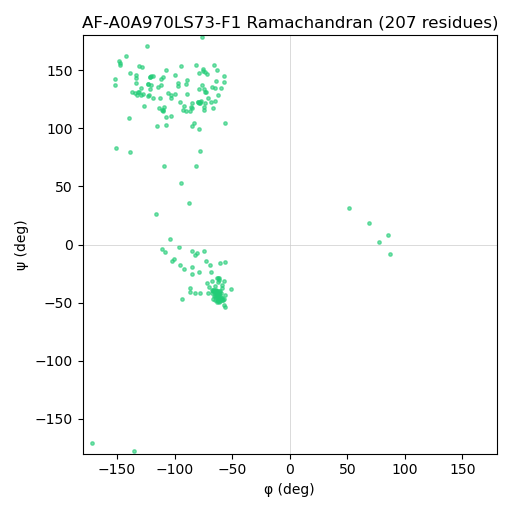ASN A 1 117 ? 1.159 -6.428 -8.624 1.00 82.00 117 ASN A O 1
ATOM 890 N N . GLU A 1 118 ? 0.828 -6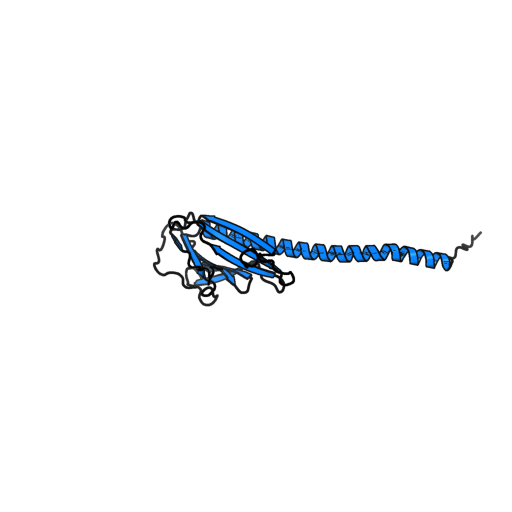.422 -10.833 1.00 78.88 118 GLU A N 1
ATOM 891 C CA . GLU A 1 118 ? 1.810 -7.485 -11.070 1.00 78.88 118 GLU A CA 1
ATOM 892 C C . GLU A 1 118 ? 3.203 -7.129 -10.537 1.00 78.88 118 GLU A C 1
ATOM 894 O O . GLU A 1 118 ? 3.889 -8.013 -10.026 1.00 78.88 118 GLU A O 1
ATOM 899 N N . ASN A 1 119 ? 3.560 -5.842 -10.538 1.00 82.38 119 ASN A N 1
ATOM 900 C CA . ASN A 1 119 ? 4.879 -5.341 -10.164 1.00 82.38 119 ASN A CA 1
ATOM 901 C C . ASN A 1 119 ? 4.938 -4.738 -8.756 1.00 82.38 119 ASN A C 1
ATOM 903 O O . ASN A 1 119 ? 6.039 -4.533 -8.256 1.00 82.38 119 ASN A O 1
ATOM 907 N N . VAL A 1 120 ? 3.802 -4.454 -8.114 1.00 86.19 120 VAL A N 1
ATOM 908 C CA . VAL A 1 120 ? 3.726 -3.701 -6.855 1.00 86.19 120 VAL A CA 1
ATOM 909 C C . VAL A 1 120 ? 2.847 -4.410 -5.834 1.00 86.19 120 VAL A C 1
ATOM 911 O O . VAL A 1 120 ? 1.708 -4.773 -6.125 1.00 86.19 120 VAL A O 1
ATOM 914 N N . THR A 1 121 ? 3.362 -4.545 -4.613 1.00 89.88 121 THR A N 1
ATOM 915 C CA . THR A 1 121 ? 2.621 -5.066 -3.455 1.00 89.88 121 THR A CA 1
ATOM 916 C C . THR A 1 121 ? 2.835 -4.193 -2.233 1.00 89.88 121 THR A C 1
ATOM 918 O O . THR A 1 121 ? 3.930 -3.676 -2.013 1.00 89.88 121 THR A O 1
ATOM 921 N N . TYR A 1 122 ? 1.798 -4.083 -1.415 1.00 90.00 122 TYR A N 1
ATOM 922 C CA . TYR A 1 122 ? 1.802 -3.367 -0.153 1.00 90.00 122 TYR A CA 1
ATOM 923 C C . TYR A 1 122 ? 1.777 -4.339 1.019 1.00 90.00 122 TYR A C 1
ATOM 925 O O . TYR A 1 122 ? 1.184 -5.412 0.948 1.00 90.00 122 TYR A O 1
ATOM 933 N N . GLU A 1 123 ? 2.378 -3.917 2.120 1.00 90.81 123 GLU A N 1
ATOM 934 C CA . GLU A 1 123 ? 2.265 -4.545 3.427 1.00 90.81 123 GLU A CA 1
ATOM 935 C C . GLU A 1 123 ? 2.004 -3.454 4.463 1.00 90.81 123 GLU A C 1
ATOM 937 O O . GLU A 1 123 ? 2.587 -2.372 4.393 1.00 90.81 123 GLU A O 1
ATOM 942 N N . ILE A 1 124 ? 1.112 -3.723 5.413 1.00 89.94 124 ILE A N 1
ATOM 943 C CA . ILE A 1 124 ? 0.848 -2.833 6.541 1.00 89.94 124 ILE A CA 1
ATOM 944 C C . ILE A 1 124 ? 1.117 -3.615 7.809 1.00 89.94 124 ILE A C 1
ATOM 946 O O . ILE A 1 124 ? 0.648 -4.743 7.944 1.00 89.94 124 ILE A O 1
ATOM 950 N N . VAL A 1 125 ? 1.840 -2.999 8.738 1.00 89.12 125 VAL A N 1
ATOM 951 C CA . VAL A 1 125 ? 2.077 -3.564 10.064 1.00 89.12 125 VAL A CA 1
ATOM 952 C C . VAL A 1 125 ? 1.677 -2.544 11.118 1.00 89.12 125 VAL A C 1
ATOM 954 O O . VAL A 1 125 ? 2.245 -1.454 11.200 1.00 89.12 125 VAL A O 1
ATOM 957 N N . PHE A 1 126 ? 0.703 -2.913 11.944 1.00 87.19 126 PHE A N 1
ATOM 958 C CA . PHE A 1 126 ? 0.288 -2.145 13.111 1.00 87.19 126 PHE A CA 1
ATOM 959 C C . PHE A 1 126 ? 1.115 -2.568 14.326 1.00 87.19 126 PHE A C 1
ATOM 961 O O . PHE A 1 126 ? 1.206 -3.753 14.652 1.00 87.19 126 PHE A O 1
ATOM 968 N N . HIS A 1 127 ? 1.688 -1.603 15.037 1.00 83.06 127 HIS A N 1
ATOM 969 C CA . HIS A 1 127 ? 2.511 -1.821 16.223 1.00 83.06 127 HIS A CA 1
ATOM 970 C C . HIS A 1 127 ? 2.025 -0.964 17.393 1.00 83.06 127 HIS A C 1
ATOM 972 O O . HIS A 1 127 ? 1.419 0.096 17.218 1.00 83.06 127 HIS A O 1
ATOM 978 N N . LYS A 1 128 ? 2.286 -1.451 18.606 1.00 76.19 128 LYS A N 1
ATOM 979 C CA . LYS A 1 128 ? 2.076 -0.674 19.825 1.00 76.19 128 LYS A CA 1
ATOM 980 C C . LYS A 1 128 ? 3.193 0.372 19.926 1.00 76.19 128 LYS A C 1
ATOM 982 O O . LYS A 1 128 ? 4.346 0.031 19.671 1.00 76.19 128 LYS A O 1
ATOM 987 N N . VAL A 1 129 ? 2.853 1.624 20.233 1.00 73.06 129 VAL A N 1
ATOM 988 C CA . VAL A 1 129 ? 3.849 2.706 20.371 1.00 73.06 129 VAL A CA 1
ATOM 989 C C . VAL A 1 129 ? 4.485 2.687 21.760 1.00 73.06 129 VAL A C 1
ATOM 991 O O . VAL A 1 129 ? 5.703 2.778 21.859 1.00 73.06 129 VAL A O 1
ATOM 994 N N . GLU A 1 130 ? 3.688 2.461 22.805 1.00 68.94 130 GLU A N 1
ATOM 995 C CA . GLU A 1 130 ? 4.165 2.319 24.184 1.00 68.94 130 GLU A CA 1
ATOM 996 C C . GLU A 1 130 ? 3.577 1.082 24.868 1.00 68.94 130 GLU A C 1
ATOM 998 O O . GLU A 1 130 ? 2.495 0.618 24.518 1.00 68.94 130 GLU A O 1
ATOM 1003 N N . GLU A 1 131 ? 4.275 0.522 25.860 1.00 59.50 131 GLU A N 1
ATOM 1004 C CA . GLU A 1 131 ? 3.777 -0.628 26.626 1.00 59.50 131 GLU A CA 1
ATOM 1005 C C . GLU A 1 131 ? 2.647 -0.269 27.597 1.00 59.50 131 GLU A C 1
ATOM 1007 O O . GLU A 1 131 ? 1.915 -1.173 28.008 1.00 59.50 131 GLU A O 1
ATOM 1012 N N . ASP A 1 132 ? 2.413 1.012 27.886 1.00 57.34 132 ASP A N 1
ATOM 1013 C CA . ASP A 1 132 ? 1.286 1.418 28.719 1.00 57.34 132 ASP A CA 1
ATOM 1014 C C . ASP A 1 132 ? -0.048 1.092 28.018 1.00 57.34 132 ASP A C 1
ATOM 1016 O O . ASP A 1 132 ? -0.235 1.266 26.814 1.00 57.34 132 ASP A O 1
ATOM 1020 N N . HIS A 1 133 ? -0.984 0.515 28.764 1.00 56.66 133 HIS A N 1
ATOM 1021 C CA . HIS A 1 133 ? -2.324 0.185 28.280 1.00 56.66 133 HIS A CA 1
ATOM 1022 C C . HIS A 1 133 ? -3.261 1.400 28.281 1.00 56.66 133 HIS A C 1
ATOM 1024 O O . HIS A 1 133 ? -4.389 1.290 27.798 1.00 56.66 133 HIS A O 1
ATOM 1030 N N . GLN A 1 134 ? -2.821 2.536 28.833 1.00 56.75 134 GLN A N 1
ATOM 1031 C CA . GLN A 1 134 ? -3.610 3.767 28.877 1.00 56.75 134 GLN A CA 1
ATOM 1032 C C . GLN A 1 134 ? -3.488 4.617 27.610 1.00 56.75 134 GLN A C 1
ATOM 1034 O O . GLN A 1 134 ? -4.419 5.363 27.290 1.00 56.75 134 GLN A O 1
ATOM 1039 N N . GLU A 1 135 ? -2.389 4.490 26.863 1.00 63.34 135 GLU A N 1
ATOM 1040 C CA . GLU A 1 135 ? -2.191 5.273 25.650 1.00 63.34 135 GLU A CA 1
ATOM 1041 C C . GLU A 1 135 ? -3.007 4.725 24.479 1.00 63.34 135 GLU A C 1
ATOM 1043 O O . GLU A 1 135 ? -2.883 3.577 24.050 1.00 63.34 135 GLU A O 1
ATOM 1048 N N . LYS A 1 136 ? -3.846 5.593 23.913 1.00 74.69 136 LYS A N 1
ATOM 1049 C CA . LYS A 1 136 ? -4.720 5.286 22.776 1.00 74.69 136 LYS A CA 1
ATOM 1050 C C . LYS A 1 136 ? -4.010 5.527 21.447 1.00 74.69 136 LYS A C 1
ATOM 1052 O O . LYS A 1 136 ? -4.630 5.999 20.501 1.00 74.69 136 LYS A O 1
ATOM 1057 N N . ILE A 1 137 ? -2.710 5.257 21.365 1.00 79.12 137 ILE A N 1
ATOM 1058 C CA . ILE A 1 137 ? -1.911 5.530 20.167 1.00 79.12 137 ILE A CA 1
ATOM 1059 C C . ILE A 1 137 ? -1.744 4.246 19.359 1.00 79.12 137 ILE A C 1
ATOM 1061 O O . ILE A 1 137 ? -1.334 3.207 19.874 1.00 79.12 137 ILE A O 1
ATOM 1065 N N . ILE A 1 138 ? -2.044 4.328 18.065 1.00 82.44 138 ILE A N 1
ATOM 1066 C CA . ILE A 1 138 ? -1.820 3.251 17.104 1.00 82.44 138 ILE A CA 1
ATOM 1067 C C . ILE A 1 138 ? -0.698 3.677 16.171 1.00 82.44 138 ILE A C 1
ATOM 1069 O O . ILE A 1 138 ? -0.843 4.628 15.398 1.00 82.44 138 ILE A O 1
ATOM 1073 N N . GLY A 1 139 ? 0.418 2.957 16.242 1.00 86.69 139 GLY A N 1
ATOM 1074 C CA . GLY A 1 139 ? 1.512 3.073 15.292 1.00 86.69 139 GLY A CA 1
ATOM 1075 C C . GLY A 1 139 ? 1.299 2.126 14.123 1.00 86.69 139 GLY A C 1
ATOM 1076 O O . GLY A 1 139 ? 0.828 1.000 14.295 1.00 86.69 139 GLY A O 1
ATOM 1077 N N . PHE A 1 140 ? 1.643 2.565 12.919 1.00 89.56 140 PHE A N 1
ATOM 1078 C CA . PHE A 1 140 ? 1.669 1.685 11.760 1.00 89.56 140 PHE A CA 1
ATOM 1079 C C . PHE A 1 140 ? 2.758 2.068 10.765 1.00 89.56 140 PHE A C 1
ATOM 1081 O O . PHE A 1 140 ? 3.184 3.222 10.666 1.00 89.56 140 PHE A O 1
ATOM 1088 N N . SER A 1 141 ? 3.194 1.070 10.009 1.00 90.38 141 SER A N 1
ATOM 1089 C CA . SER A 1 141 ? 4.050 1.232 8.842 1.00 90.38 141 SER A CA 1
ATOM 1090 C C . SER A 1 141 ? 3.346 0.674 7.612 1.00 90.38 141 SER A C 1
ATOM 1092 O O . SER A 1 141 ? 2.724 -0.384 7.672 1.00 90.38 141 SER A O 1
ATOM 1094 N N . ILE A 1 142 ? 3.433 1.399 6.498 1.00 90.75 142 ILE A N 1
ATOM 1095 C CA . ILE A 1 142 ? 3.019 0.926 5.174 1.00 90.75 142 ILE A CA 1
ATOM 1096 C C . ILE A 1 142 ? 4.278 0.761 4.337 1.00 90.75 142 ILE A C 1
ATOM 1098 O O . ILE A 1 142 ? 4.953 1.749 4.044 1.00 90.75 142 ILE A O 1
ATOM 1102 N N . ASN A 1 143 ? 4.579 -0.471 3.948 1.00 91.50 143 ASN A N 1
ATOM 1103 C CA . ASN A 1 143 ? 5.695 -0.816 3.082 1.00 91.50 143 ASN A CA 1
ATOM 1104 C C . ASN A 1 143 ? 5.186 -1.094 1.666 1.00 91.50 143 ASN A C 1
ATOM 1106 O O . ASN A 1 143 ? 4.271 -1.889 1.470 1.00 91.50 143 ASN A O 1
ATOM 1110 N N . GLY A 1 144 ? 5.786 -0.441 0.676 1.00 90.62 144 GLY A N 1
ATOM 1111 C CA . GLY A 1 144 ? 5.579 -0.706 -0.743 1.00 90.62 144 GLY A CA 1
ATOM 1112 C C . GLY A 1 144 ? 6.776 -1.444 -1.334 1.00 90.62 144 GLY A C 1
ATOM 1113 O O . GLY A 1 144 ? 7.920 -1.006 -1.180 1.00 90.62 144 GLY A O 1
ATOM 1114 N N . TYR A 1 145 ? 6.518 -2.537 -2.045 1.00 90.69 145 TYR A N 1
ATOM 1115 C CA . TYR A 1 145 ? 7.529 -3.373 -2.686 1.00 90.69 145 TYR A CA 1
ATOM 1116 C C . TYR A 1 145 ? 7.331 -3.395 -4.199 1.00 90.69 145 TYR A C 1
ATOM 1118 O O . TYR A 1 145 ? 6.208 -3.397 -4.692 1.00 90.69 145 TYR A O 1
ATOM 1126 N N . PHE A 1 146 ? 8.450 -3.448 -4.917 1.00 89.12 146 PHE A N 1
ATOM 1127 C CA . PHE A 1 146 ? 8.517 -3.614 -6.362 1.00 89.12 146 PHE A CA 1
ATOM 1128 C C . PHE A 1 146 ? 9.046 -5.026 -6.589 1.00 89.12 146 PHE A C 1
ATOM 1130 O O . PHE A 1 146 ? 10.141 -5.328 -6.117 1.00 89.12 146 PHE A O 1
ATOM 1137 N N . LYS A 1 147 ? 8.285 -5.904 -7.24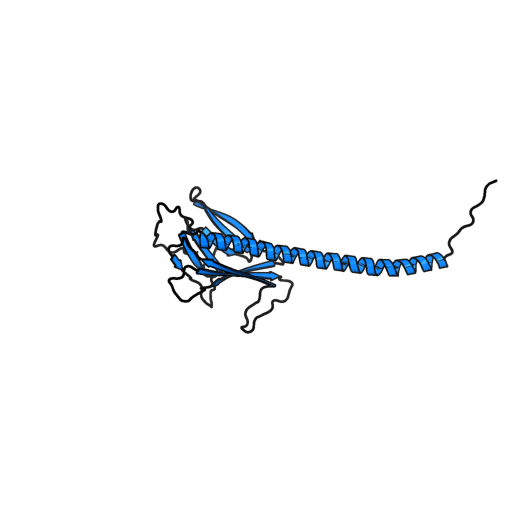3 1.00 85.12 147 LYS A N 1
ATOM 1138 C CA . LYS A 1 147 ? 8.662 -7.321 -7.397 1.00 85.12 147 LYS A CA 1
ATOM 1139 C C . LYS A 1 147 ? 9.876 -7.527 -8.304 1.00 85.12 147 LYS A C 1
ATOM 1141 O O . LYS A 1 147 ? 10.561 -8.536 -8.189 1.00 85.12 147 LYS A O 1
ATOM 1146 N N . ASP A 1 148 ? 10.136 -6.579 -9.199 1.00 84.62 148 ASP A N 1
ATOM 1147 C CA . ASP A 1 148 ? 11.253 -6.576 -10.146 1.00 84.62 148 ASP A CA 1
ATOM 1148 C C . ASP A 1 148 ? 12.553 -6.008 -9.554 1.00 84.62 148 ASP A C 1
ATOM 1150 O O . ASP A 1 148 ? 13.601 -6.047 -10.202 1.00 84.62 148 ASP A O 1
ATOM 1154 N N . ARG A 1 149 ? 12.509 -5.485 -8.323 1.00 84.56 149 ARG A N 1
ATOM 1155 C CA . ARG A 1 149 ? 13.664 -4.906 -7.636 1.00 84.56 149 ARG A CA 1
ATOM 1156 C C . ARG A 1 149 ? 14.067 -5.773 -6.440 1.00 84.56 149 ARG A C 1
ATOM 1158 O O . ARG A 1 149 ? 13.201 -6.298 -5.739 1.00 84.56 149 ARG A O 1
ATOM 1165 N N . PRO A 1 150 ? 15.375 -5.925 -6.174 1.00 84.62 150 PRO A N 1
ATOM 1166 C CA . PRO A 1 150 ? 15.839 -6.688 -5.025 1.00 84.62 150 PRO A CA 1
ATOM 1167 C C . PRO A 1 150 ? 15.405 -6.004 -3.725 1.00 84.62 150 PRO A C 1
ATOM 1169 O O . PRO A 1 150 ? 15.751 -4.848 -3.476 1.00 84.62 150 PRO A O 1
ATOM 1172 N N . ILE A 1 151 ? 14.679 -6.743 -2.887 1.00 86.69 151 ILE A N 1
ATOM 1173 C CA . ILE A 1 151 ? 14.278 -6.287 -1.557 1.00 86.69 151 ILE A CA 1
ATOM 1174 C C . ILE A 1 151 ? 15.524 -6.257 -0.673 1.00 86.69 151 ILE A C 1
ATOM 1176 O O . ILE A 1 151 ? 16.252 -7.246 -0.570 1.00 86.69 151 ILE A O 1
ATOM 1180 N N . LYS A 1 152 ? 15.784 -5.104 -0.057 1.00 87.38 152 LYS A N 1
ATOM 1181 C CA . LYS A 1 152 ? 16.845 -4.966 0.943 1.00 87.38 152 LYS A CA 1
ATOM 1182 C C . LYS A 1 152 ? 16.339 -5.453 2.288 1.00 87.38 152 LYS A C 1
ATOM 1184 O O . LYS A 1 152 ? 15.147 -5.393 2.565 1.00 87.38 152 LYS A O 1
ATOM 1189 N N . THR A 1 153 ? 17.261 -5.874 3.132 1.00 87.31 153 THR A N 1
ATOM 1190 C CA . THR A 1 153 ? 16.963 -6.368 4.470 1.00 87.31 153 THR A CA 1
ATOM 1191 C C . THR A 1 153 ? 17.686 -5.500 5.491 1.00 87.31 153 THR A C 1
ATOM 1193 O O . THR A 1 153 ? 18.776 -5.002 5.201 1.00 87.31 153 THR A O 1
ATOM 1196 N N . ASP A 1 154 ? 17.072 -5.272 6.647 1.00 83.12 154 ASP A N 1
ATOM 1197 C CA . ASP A 1 154 ? 17.715 -4.576 7.761 1.00 83.12 154 ASP A CA 1
ATOM 1198 C C . ASP A 1 154 ? 18.718 -5.477 8.509 1.00 83.12 154 ASP A C 1
ATOM 1200 O O . ASP A 1 154 ? 18.908 -6.651 8.178 1.00 83.12 154 ASP A O 1
ATOM 1204 N N . GLU A 1 155 ? 19.375 -4.924 9.532 1.00 81.50 155 GLU A N 1
ATOM 1205 C CA . GLU A 1 155 ? 20.344 -5.646 10.375 1.00 81.50 155 GLU A CA 1
ATOM 1206 C C . GLU A 1 155 ? 19.730 -6.850 11.118 1.00 81.50 155 GLU A C 1
ATOM 1208 O O . GLU A 1 155 ? 20.460 -7.729 11.575 1.00 81.50 155 GLU A O 1
ATOM 1213 N N . HIS A 1 156 ? 18.398 -6.921 11.203 1.00 74.88 156 HIS A N 1
ATOM 1214 C CA . HIS A 1 156 ? 17.639 -7.956 11.905 1.00 74.88 156 HIS A CA 1
ATOM 1215 C C . HIS A 1 156 ? 17.002 -8.985 10.962 1.00 74.88 156 HIS A C 1
ATOM 1217 O O . HIS A 1 156 ? 16.267 -9.861 11.422 1.00 74.88 156 HIS A O 1
ATOM 1223 N N . GLY A 1 157 ? 17.266 -8.917 9.656 1.00 74.88 157 GLY A N 1
ATOM 1224 C CA . GLY A 1 157 ? 16.703 -9.874 8.707 1.00 74.88 157 GLY A CA 1
ATOM 1225 C C . GLY A 1 157 ? 15.303 -9.516 8.188 1.00 74.88 157 GLY A C 1
ATOM 1226 O O . GLY A 1 157 ? 14.715 -10.325 7.471 1.00 74.88 157 GLY A O 1
ATOM 1227 N N . GLN A 1 158 ? 14.773 -8.324 8.489 1.00 78.31 158 GLN A N 1
ATOM 1228 C CA . GLN A 1 158 ? 13.439 -7.891 8.062 1.00 78.31 158 GLN A CA 1
ATOM 1229 C C . GLN A 1 158 ? 13.465 -7.158 6.710 1.00 78.31 158 GLN A C 1
ATOM 1231 O O . GLN A 1 158 ? 14.354 -6.335 6.467 1.00 78.31 158 GLN A O 1
ATOM 1236 N N . PRO A 1 159 ? 12.505 -7.428 5.804 1.00 82.19 159 PRO A N 1
ATOM 1237 C CA . PRO A 1 159 ? 12.456 -6.801 4.487 1.00 82.19 159 PRO A CA 1
ATOM 1238 C C . PRO A 1 159 ? 12.121 -5.305 4.580 1.00 82.19 159 PRO A C 1
ATOM 1240 O O . PRO A 1 159 ? 11.052 -4.911 5.043 1.00 82.19 159 PRO A O 1
ATOM 1243 N N . ILE A 1 160 ? 13.002 -4.464 4.046 1.00 83.31 160 ILE A N 1
ATOM 1244 C CA . ILE A 1 160 ? 12.812 -3.017 3.933 1.00 83.31 160 ILE A CA 1
ATOM 1245 C C . ILE A 1 160 ? 12.029 -2.729 2.649 1.00 83.31 160 ILE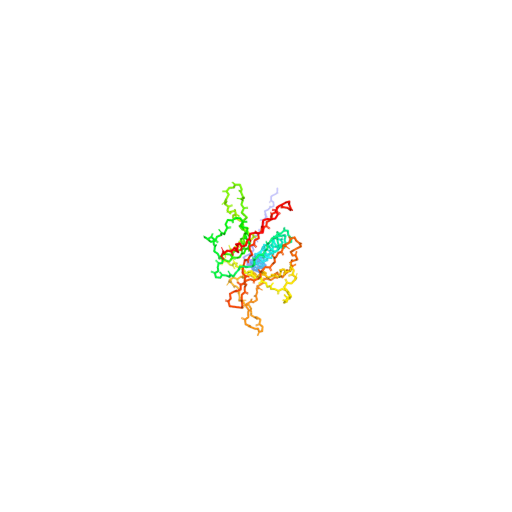 A C 1
ATOM 1247 O O . ILE A 1 160 ? 12.467 -3.081 1.549 1.00 83.31 160 ILE A O 1
ATOM 1251 N N . GLY A 1 161 ? 10.873 -2.074 2.786 1.00 84.25 161 GLY A N 1
ATOM 1252 C CA . GLY A 1 161 ? 10.095 -1.584 1.649 1.00 84.25 161 GLY A CA 1
ATOM 1253 C C . GLY A 1 161 ? 10.918 -0.649 0.763 1.00 84.25 161 GLY A C 1
ATOM 1254 O O . GLY A 1 161 ? 11.720 0.143 1.254 1.00 84.25 161 GLY A O 1
ATOM 1255 N N . HIS A 1 162 ? 10.700 -0.687 -0.554 1.00 88.38 162 HIS A N 1
ATOM 1256 C CA . HIS A 1 162 ? 11.265 0.343 -1.437 1.00 88.38 162 HIS A CA 1
ATOM 1257 C C . HIS A 1 162 ? 10.735 1.729 -1.073 1.00 88.38 162 HIS A C 1
ATOM 1259 O O . HIS A 1 162 ? 11.434 2.725 -1.238 1.00 88.38 162 HIS A O 1
ATOM 1265 N N . ILE A 1 163 ? 9.508 1.772 -0.556 1.00 87.38 163 ILE A N 1
ATOM 1266 C CA . ILE A 1 163 ? 8.902 2.931 0.082 1.00 87.38 163 ILE A CA 1
ATOM 1267 C C . ILE A 1 163 ? 8.360 2.478 1.427 1.00 87.38 163 ILE A C 1
ATOM 1269 O O . ILE A 1 163 ? 7.666 1.466 1.498 1.00 87.38 163 ILE A O 1
ATOM 1273 N N . THR A 1 164 ? 8.616 3.268 2.464 1.00 88.19 164 THR A N 1
ATOM 1274 C CA . THR A 1 164 ? 8.007 3.066 3.774 1.00 88.19 164 THR A CA 1
ATOM 1275 C C . THR A 1 164 ? 7.389 4.366 4.261 1.00 88.19 164 THR A C 1
ATOM 1277 O O . THR A 1 164 ? 8.032 5.417 4.273 1.00 88.19 164 THR A O 1
ATOM 1280 N N . VAL A 1 165 ? 6.124 4.294 4.666 1.00 89.31 165 VAL A N 1
ATOM 1281 C CA . VAL A 1 165 ? 5.410 5.380 5.336 1.00 89.31 165 VAL A CA 1
ATOM 1282 C C . VAL A 1 165 ? 5.186 4.965 6.780 1.00 89.31 165 VAL A C 1
ATOM 1284 O O . VAL A 1 165 ? 4.459 4.009 7.038 1.00 89.31 165 VAL A O 1
ATOM 1287 N N . PHE A 1 166 ? 5.794 5.692 7.712 1.00 89.44 166 PHE A N 1
ATOM 1288 C CA . PHE A 1 166 ? 5.543 5.540 9.142 1.00 89.44 166 PHE A CA 1
ATOM 1289 C C . PHE A 1 166 ? 4.526 6.580 9.595 1.00 89.44 166 PHE A C 1
ATOM 1291 O O . PHE A 1 166 ? 4.610 7.753 9.220 1.00 89.44 166 PHE A O 1
ATOM 1298 N N . SER A 1 167 ? 3.568 6.161 10.412 1.00 88.56 167 SER A N 1
ATOM 1299 C CA . SER A 1 167 ? 2.647 7.083 11.058 1.00 88.56 167 SER A CA 1
ATOM 1300 C C . SER A 1 167 ? 2.215 6.575 12.420 1.00 88.56 167 SER A C 1
ATOM 1302 O O . SER A 1 167 ? 2.274 5.383 12.717 1.00 88.56 167 SER A O 1
ATOM 1304 N N . GLN A 1 168 ? 1.780 7.515 13.244 1.00 87.31 168 GLN A N 1
ATOM 1305 C CA . GLN A 1 168 ? 1.188 7.259 14.542 1.00 87.31 168 GLN A CA 1
ATOM 1306 C C . GLN A 1 168 ? -0.054 8.132 14.642 1.00 87.31 168 GLN A C 1
ATOM 1308 O O . GLN A 1 168 ? -0.005 9.331 14.352 1.00 87.31 168 GLN A O 1
ATOM 1313 N N . ALA A 1 169 ? -1.168 7.523 15.026 1.00 82.56 169 ALA A N 1
ATOM 1314 C CA . ALA A 1 169 ? -2.417 8.224 15.253 1.00 82.56 169 ALA A CA 1
ATOM 1315 C C . ALA A 1 169 ? -2.898 7.983 16.673 1.00 82.56 169 ALA A C 1
ATOM 1317 O O . ALA A 1 169 ? -3.047 6.844 17.113 1.00 82.56 169 ALA A O 1
ATOM 1318 N N . GLU A 1 170 ? -3.196 9.076 17.364 1.00 80.88 170 GLU A N 1
ATOM 1319 C CA . GLU A 1 170 ? -3.910 9.030 18.627 1.00 80.88 170 GLU A CA 1
ATOM 1320 C C . GLU A 1 170 ? -5.409 8.851 18.362 1.00 80.88 170 GLU A C 1
ATOM 1322 O O . GLU A 1 170 ? -6.055 9.658 17.679 1.00 80.88 170 GLU A O 1
ATOM 1327 N N . ALA A 1 171 ? -5.974 7.790 18.924 1.00 76.31 171 ALA A N 1
ATOM 1328 C CA . ALA A 1 171 ? -7.384 7.463 18.876 1.00 76.31 171 ALA A CA 1
ATOM 1329 C C . ALA A 1 171 ? -8.159 8.264 19.931 1.00 76.31 171 ALA A C 1
ATOM 1331 O O . ALA A 1 171 ? -8.691 7.725 20.902 1.00 76.31 171 ALA A O 1
ATOM 1332 N N . LEU A 1 172 ? -8.216 9.584 19.716 1.00 72.12 172 LEU A N 1
ATOM 1333 C CA . LEU A 1 172 ? -8.814 10.574 20.621 1.00 72.12 172 LEU A CA 1
ATOM 1334 C C . LEU A 1 172 ? -10.238 10.221 21.064 1.00 72.12 172 LEU A C 1
ATOM 1336 O O . LEU A 1 172 ? -10.619 10.481 22.203 1.00 72.12 172 LEU A O 1
ATOM 1340 N N . ASN A 1 173 ? -11.037 9.669 20.149 1.00 66.19 173 ASN A N 1
ATOM 1341 C CA . ASN A 1 173 ? -12.441 9.345 20.403 1.00 66.19 173 ASN A CA 1
ATOM 1342 C C . ASN A 1 173 ? -12.655 7.883 20.807 1.00 66.19 173 ASN A C 1
ATOM 1344 O O . ASN A 1 173 ? -13.787 7.504 21.105 1.00 66.19 173 ASN A O 1
ATOM 1348 N N . SER A 1 174 ? -11.595 7.076 20.838 1.00 64.06 174 SER A N 1
ATOM 1349 C CA . SER A 1 174 ? -11.729 5.658 21.121 1.00 64.06 174 SER A CA 1
ATOM 1350 C C . SER A 1 174 ? -11.895 5.417 22.614 1.00 64.06 174 SER A C 1
ATOM 1352 O O . SER A 1 174 ? -11.156 5.970 23.430 1.00 64.06 174 SER A O 1
ATOM 1354 N N . LEU A 1 175 ? -12.846 4.573 23.001 1.00 65.19 175 LEU A N 1
ATOM 1355 C CA . LEU A 1 175 ? -12.951 4.080 24.373 1.00 65.19 175 LEU A CA 1
ATOM 1356 C C . LEU A 1 175 ? -11.832 3.077 24.678 1.00 65.19 175 LEU A C 1
ATOM 1358 O O . LEU A 1 175 ? -11.321 3.068 25.797 1.00 65.19 175 LEU A O 1
ATOM 1362 N N . GLN A 1 176 ? -11.409 2.292 23.680 1.00 65.88 176 GLN A N 1
ATOM 1363 C CA . GLN A 1 176 ? -10.395 1.254 23.833 1.00 65.88 176 GLN A CA 1
ATOM 1364 C C . GLN A 1 176 ? -9.618 1.003 22.533 1.00 65.88 176 GLN A C 1
ATOM 1366 O O . GLN A 1 176 ? -10.192 0.905 21.447 1.00 65.88 176 GLN A O 1
ATOM 1371 N N . VAL A 1 177 ? -8.300 0.847 22.666 1.00 69.19 177 VAL A N 1
ATOM 1372 C CA . VAL A 1 177 ? -7.415 0.342 21.612 1.00 69.19 177 VAL A CA 1
ATOM 1373 C C . VAL A 1 177 ? -6.868 -1.007 22.071 1.00 69.19 177 VAL A C 1
ATOM 1375 O O . VAL A 1 177 ? -6.183 -1.072 23.089 1.00 69.19 177 VAL A O 1
ATOM 1378 N N . ILE A 1 178 ? -7.178 -2.089 21.351 1.00 74.62 178 ILE A N 1
ATOM 1379 C CA . ILE A 1 178 ? -6.610 -3.418 21.637 1.00 74.62 178 ILE A CA 1
ATOM 1380 C C . ILE A 1 178 ? -5.690 -3.834 20.499 1.00 74.62 178 ILE A C 1
ATOM 1382 O O . ILE A 1 178 ? -6.108 -3.898 19.343 1.00 74.62 178 ILE A O 1
ATOM 1386 N N . HIS A 1 179 ? -4.450 -4.175 20.845 1.00 75.56 179 HIS A N 1
ATOM 1387 C CA . HIS A 1 179 ? -3.501 -4.760 19.908 1.00 75.56 179 HIS A CA 1
ATOM 1388 C C . HIS A 1 179 ? -3.520 -6.292 20.018 1.00 75.56 179 HIS A C 1
ATOM 1390 O O . HIS A 1 179 ? -3.333 -6.822 21.111 1.00 75.56 179 HIS A O 1
ATOM 1396 N N . LYS A 1 180 ? -3.790 -6.998 18.912 1.00 75.94 180 LYS A N 1
ATOM 1397 C CA . LYS A 1 180 ? -3.840 -8.473 18.859 1.00 75.94 180 LYS A CA 1
ATOM 1398 C C . LYS A 1 180 ? -2.659 -9.114 18.117 1.00 75.94 180 LYS A C 1
ATOM 1400 O O . LYS A 1 180 ? -2.569 -10.337 18.083 1.00 75.94 180 LYS A O 1
ATOM 1405 N N . GLY A 1 181 ? -1.783 -8.327 17.493 1.00 70.50 181 GLY A N 1
ATOM 1406 C CA . GLY A 1 181 ? -0.662 -8.853 16.712 1.00 70.50 181 GLY A CA 1
ATOM 1407 C C . GLY A 1 181 ? 0.464 -9.392 17.594 1.00 70.50 181 GLY A C 1
ATOM 1408 O O . GLY A 1 181 ? 0.717 -8.885 18.683 1.00 70.50 181 GLY A O 1
ATOM 1409 N N . THR A 1 182 ? 1.172 -10.400 17.096 1.00 73.38 182 THR A N 1
ATOM 1410 C CA . THR A 1 182 ? 2.362 -10.978 17.736 1.00 73.38 182 THR A CA 1
ATOM 1411 C C . THR A 1 182 ? 3.556 -10.930 16.784 1.00 73.38 182 THR A C 1
ATOM 1413 O O . THR A 1 182 ? 3.400 -10.640 15.601 1.00 73.38 182 THR A O 1
ATOM 1416 N N . ALA A 1 183 ? 4.760 -11.249 17.270 1.00 72.50 183 ALA A N 1
ATOM 1417 C CA . ALA A 1 183 ? 5.952 -11.315 16.418 1.00 72.50 183 ALA A CA 1
ATOM 1418 C C . ALA A 1 183 ? 5.848 -12.376 15.299 1.00 72.50 183 ALA A C 1
ATOM 1420 O O . ALA A 1 183 ? 6.454 -12.213 14.246 1.00 72.50 183 ALA A O 1
ATOM 1421 N N . LEU A 1 184 ? 5.085 -13.454 15.523 1.00 77.06 184 LEU A N 1
ATOM 1422 C CA . LEU A 1 184 ? 4.875 -14.535 14.549 1.00 77.06 184 LEU A CA 1
ATOM 1423 C C . LEU A 1 184 ? 3.644 -14.308 13.660 1.00 77.06 184 LEU A C 1
ATOM 1425 O O . LEU A 1 184 ? 3.550 -14.892 12.584 1.00 77.06 184 LEU A O 1
ATOM 1429 N N . ASP A 1 185 ? 2.710 -13.473 14.112 1.00 80.25 185 ASP A N 1
ATOM 1430 C CA . ASP A 1 185 ? 1.476 -13.142 13.406 1.00 80.25 185 ASP A CA 1
ATOM 1431 C C . ASP A 1 185 ? 1.206 -11.637 13.549 1.00 80.25 185 ASP A C 1
ATOM 1433 O O . ASP A 1 185 ? 0.469 -11.212 14.451 1.00 80.25 185 ASP A O 1
ATOM 1437 N N . PRO A 1 186 ? 1.887 -10.807 12.737 1.00 83.56 186 PRO A N 1
ATOM 1438 C CA . PRO A 1 186 ? 1.796 -9.363 12.853 1.00 83.56 186 PRO A CA 1
ATOM 1439 C C . PRO A 1 186 ? 0.373 -8.892 12.563 1.00 83.56 186 PRO A C 1
ATOM 1441 O O . PRO A 1 186 ? -0.363 -9.486 11.771 1.00 83.56 186 PRO A O 1
ATOM 1444 N N . ALA A 1 187 ? -0.016 -7.789 13.198 1.00 86.00 187 ALA A N 1
ATOM 1445 C CA . ALA A 1 187 ? -1.296 -7.168 12.912 1.00 86.00 187 ALA A CA 1
ATOM 1446 C C . ALA A 1 187 ? -1.234 -6.432 11.569 1.00 86.00 187 ALA A C 1
ATOM 1448 O O . ALA A 1 187 ? -0.490 -5.461 11.438 1.00 86.00 187 ALA A O 1
ATOM 1449 N N . VAL A 1 188 ? -2.025 -6.881 10.595 1.00 88.44 188 VAL A N 1
ATOM 1450 C CA . VAL A 1 188 ? -2.041 -6.346 9.215 1.00 88.44 188 VAL A CA 1
ATOM 1451 C C . VAL A 1 188 ? -3.322 -5.591 8.872 1.00 88.44 188 VAL A C 1
ATOM 1453 O O . VAL A 1 188 ? -3.449 -5.031 7.781 1.00 88.44 188 VAL A O 1
ATOM 1456 N N . ALA A 1 189 ? -4.277 -5.573 9.799 1.00 89.00 189 ALA A N 1
ATOM 1457 C CA . ALA A 1 189 ? -5.534 -4.864 9.653 1.00 89.00 189 ALA A CA 1
ATOM 1458 C C . ALA A 1 189 ? -5.974 -4.230 10.976 1.00 89.00 189 ALA A C 1
ATOM 1460 O O . ALA A 1 189 ? -5.515 -4.608 12.057 1.00 89.00 189 ALA A O 1
ATOM 1461 N N . ILE A 1 190 ? -6.888 -3.273 10.878 1.00 88.88 190 ILE A N 1
ATOM 1462 C CA . ILE A 1 190 ? -7.637 -2.708 11.996 1.00 88.88 190 ILE A CA 1
ATOM 1463 C C . ILE A 1 190 ? -9.132 -2.864 11.744 1.00 88.88 190 ILE A C 1
ATOM 1465 O O . ILE A 1 190 ? -9.601 -2.624 10.634 1.00 88.88 190 ILE A O 1
ATOM 1469 N N . ALA A 1 191 ? -9.870 -3.235 12.784 1.00 88.31 191 ALA A N 1
ATOM 1470 C CA . ALA A 1 191 ? -11.317 -3.104 12.864 1.00 88.31 191 ALA A CA 1
ATOM 1471 C C . ALA A 1 191 ? -11.659 -1.832 13.631 1.00 88.31 191 ALA A C 1
ATOM 1473 O O . ALA A 1 191 ? -11.032 -1.534 14.650 1.00 88.31 191 ALA A O 1
ATOM 1474 N N . PHE A 1 192 ? -12.663 -1.102 13.167 1.00 86.38 192 PHE A N 1
ATOM 1475 C CA . PHE A 1 192 ? -13.096 0.140 13.782 1.00 86.38 192 PHE A CA 1
ATOM 1476 C C . PHE A 1 192 ? -14.600 0.366 13.640 1.00 86.38 192 PHE A C 1
ATOM 1478 O O . PHE A 1 192 ? -15.247 -0.146 12.727 1.00 86.38 192 PHE A O 1
ATOM 1485 N N . ARG A 1 193 ? -15.141 1.175 14.552 1.00 82.12 193 ARG A N 1
ATOM 1486 C CA . ARG A 1 193 ? -16.510 1.704 14.505 1.00 82.12 193 ARG A CA 1
ATOM 1487 C C . ARG A 1 193 ? -16.463 3.223 14.552 1.00 82.12 193 ARG A C 1
ATOM 1489 O O . ARG A 1 193 ? -15.696 3.792 15.323 1.00 82.12 193 ARG A O 1
ATOM 1496 N N . GLU A 1 194 ? -17.291 3.874 13.745 1.00 73.31 194 GLU A N 1
ATOM 1497 C CA . GLU A 1 194 ? -17.528 5.320 13.792 1.00 73.31 194 GLU A CA 1
ATOM 1498 C C . GLU A 1 194 ? -18.948 5.556 14.336 1.00 73.31 194 GLU A C 1
ATOM 1500 O O . GLU A 1 194 ? -19.855 5.946 13.606 1.00 73.31 194 GLU A O 1
ATOM 1505 N N . GLU A 1 195 ? -19.193 5.241 15.611 1.00 65.56 195 GLU A N 1
ATOM 1506 C CA . GLU A 1 195 ? -20.517 5.479 16.201 1.00 65.56 195 GLU A CA 1
ATOM 1507 C C . GLU A 1 195 ? -20.782 6.959 16.478 1.00 65.56 195 GLU A C 1
ATOM 1509 O O . GLU A 1 195 ? -19.886 7.736 16.825 1.00 65.56 195 GLU A O 1
ATOM 1514 N N . ARG A 1 196 ? -22.060 7.349 16.384 1.00 51.72 196 ARG A N 1
ATOM 1515 C CA . ARG A 1 196 ? -22.505 8.668 16.830 1.00 51.72 196 ARG A CA 1
ATOM 1516 C C . ARG A 1 196 ? -22.398 8.773 18.355 1.00 51.72 196 ARG A C 1
ATOM 1518 O O . ARG A 1 196 ? -22.786 7.880 19.101 1.00 51.72 196 ARG A O 1
ATOM 1525 N N . ARG A 1 197 ? -21.871 9.916 18.807 1.00 51.56 197 ARG A N 1
ATOM 1526 C CA . ARG A 1 197 ? -21.530 10.241 20.206 1.00 51.56 197 ARG A CA 1
ATOM 1527 C C . ARG A 1 197 ? -22.683 10.126 21.212 1.00 51.56 197 ARG A C 1
ATOM 1529 O O . ARG A 1 197 ? -22.427 10.179 22.410 1.00 51.56 197 ARG A O 1
ATOM 1536 N N . ASP A 1 198 ? -23.927 10.053 20.757 1.00 44.62 198 ASP A N 1
ATOM 1537 C CA . ASP A 1 198 ? -25.125 10.129 21.589 1.00 44.62 198 ASP A CA 1
ATOM 1538 C C . ASP A 1 198 ? -25.547 8.789 22.210 1.00 44.62 198 ASP A C 1
ATOM 1540 O O . ASP A 1 198 ? -26.246 8.812 23.225 1.00 44.62 198 ASP A O 1
ATOM 1544 N N . LYS A 1 199 ? -25.090 7.641 21.681 1.00 42.47 199 LYS A N 1
ATOM 1545 C CA . LYS A 1 199 ? -25.301 6.306 22.278 1.00 42.47 199 LYS A CA 1
ATOM 1546 C C . LYS A 1 199 ? -24.157 5.336 21.937 1.00 42.47 199 LYS A C 1
ATOM 1548 O O . LYS A 1 199 ? -24.310 4.557 21.002 1.00 42.47 199 LYS A O 1
ATOM 1553 N N . PRO A 1 200 ? -23.027 5.360 22.667 1.00 47.38 200 PRO A N 1
ATOM 1554 C CA . PRO A 1 200 ? -21.985 4.361 22.472 1.00 47.38 200 PRO A CA 1
ATOM 1555 C C . PRO A 1 200 ? -22.498 2.984 22.915 1.00 47.38 200 PRO A C 1
ATOM 1557 O O . PRO A 1 200 ? -22.823 2.793 24.091 1.00 47.38 200 PRO A O 1
ATOM 1560 N N . GLU A 1 201 ? -22.574 2.026 21.996 1.00 49.22 201 GLU A N 1
ATOM 1561 C CA . GLU A 1 201 ? -22.850 0.634 22.346 1.00 49.22 201 GLU A CA 1
ATOM 1562 C C . GLU A 1 201 ? -21.537 -0.035 22.759 1.00 49.22 201 GLU A C 1
ATOM 1564 O O . GLU A 1 201 ? -20.670 -0.348 21.944 1.00 49.22 201 GLU A O 1
ATOM 1569 N N . ILE A 1 202 ? -21.365 -0.241 24.069 1.00 45.78 202 ILE A N 1
ATOM 1570 C CA . ILE A 1 202 ? -20.255 -1.038 24.601 1.00 45.78 202 ILE A CA 1
ATOM 1571 C C . ILE A 1 202 ? -20.613 -2.511 24.395 1.00 45.78 202 ILE A C 1
ATOM 1573 O O . ILE A 1 202 ? -21.112 -3.183 25.297 1.00 45.78 202 ILE A O 1
ATOM 1577 N N . GLU A 1 203 ? -20.405 -3.009 23.182 1.00 46.38 203 GLU A N 1
ATOM 1578 C CA . GLU A 1 203 ? -20.536 -4.431 22.892 1.00 46.38 203 GLU A CA 1
ATOM 1579 C C . GLU A 1 203 ? -19.295 -5.179 23.396 1.00 46.38 203 GLU A C 1
ATOM 1581 O O . GLU A 1 203 ? -18.159 -4.893 23.022 1.00 46.38 203 GLU A O 1
ATOM 1586 N N . THR A 1 204 ? -19.517 -6.160 24.269 1.00 47.59 204 THR A N 1
ATOM 1587 C CA . THR A 1 204 ? -18.487 -7.054 24.823 1.00 47.59 204 THR A CA 1
ATOM 1588 C C . THR A 1 204 ? -18.009 -8.110 23.821 1.00 47.59 204 THR A C 1
ATOM 1590 O O . THR A 1 204 ? -17.073 -8.861 24.108 1.00 47.59 204 THR A O 1
ATOM 1593 N N . THR A 1 205 ? -18.631 -8.185 22.644 1.00 46.62 205 THR A N 1
ATOM 1594 C CA . THR A 1 205 ? -18.275 -9.107 21.567 1.00 46.62 205 THR A CA 1
ATOM 1595 C C . THR A 1 205 ? -17.154 -8.528 20.716 1.00 46.62 205 THR A C 1
ATOM 1597 O O . THR A 1 205 ? -17.345 -7.653 19.875 1.00 46.62 205 THR A O 1
ATOM 1600 N N . LEU A 1 206 ? -15.954 -9.046 20.964 1.00 55.00 206 LEU A N 1
ATOM 1601 C CA . LEU A 1 206 ? -14.744 -8.737 20.214 1.00 55.00 206 LEU A CA 1
ATOM 1602 C C . LEU A 1 206 ? -14.929 -9.106 18.731 1.00 55.00 206 LEU A C 1
ATOM 1604 O O . LEU A 1 206 ? -15.355 -10.230 18.457 1.00 55.00 206 LEU A O 1
ATOM 1608 N N . PRO A 1 207 ? -14.541 -8.239 17.776 1.00 51.81 207 PRO A N 1
ATOM 1609 C CA . PRO A 1 207 ? -14.557 -8.614 16.371 1.00 51.81 207 PRO A CA 1
ATOM 1610 C C . PRO A 1 207 ? -13.586 -9.778 16.146 1.00 51.81 207 PRO A C 1
ATOM 1612 O O . PRO A 1 207 ? -12.416 -9.735 16.566 1.00 51.81 207 PRO A O 1
ATOM 1615 N N . VAL A 1 208 ? -14.100 -10.820 15.498 1.00 52.62 208 VAL A N 1
ATOM 1616 C CA . VAL A 1 208 ? -13.319 -11.906 14.914 1.00 52.62 208 VAL A CA 1
ATOM 1617 C C . VAL A 1 208 ? -13.312 -11.597 13.429 1.00 52.62 208 VAL A C 1
ATOM 1619 O O . VAL A 1 208 ? -14.362 -11.614 12.800 1.00 52.62 208 VAL A O 1
ATOM 1622 N N . ALA A 1 209 ? -12.155 -11.213 12.912 1.00 50.75 209 ALA A N 1
ATOM 1623 C CA . ALA A 1 209 ? -11.907 -11.161 11.483 1.00 50.75 209 ALA A CA 1
ATOM 1624 C C . ALA A 1 209 ? -10.744 -12.082 11.263 1.00 50.75 209 ALA A C 1
ATOM 1626 O O . ALA A 1 209 ? -9.653 -11.700 11.732 1.00 50.75 209 ALA A O 1
#

Solvent-accessible surface area (backbone atoms only — not comparable to full-atom values): 11716 Å² total; per-residue (Å²): 139,83,86,79,84,87,80,76,85,52,72,65,58,54,51,50,51,53,56,54,47,50,68,55,48,53,57,51,54,52,50,52,55,49,50,54,52,53,50,53,53,50,52,54,50,49,51,54,53,50,26,52,49,51,39,50,50,50,51,39,51,46,42,29,59,12,40,33,41,34,38,27,23,52,89,46,60,44,88,92,38,66,45,85,85,43,22,38,43,31,52,55,96,30,15,33,36,33,31,48,49,36,86,88,79,75,45,68,48,79,43,75,52,26,80,45,54,97,52,35,37,40,46,42,45,52,43,78,73,60,91,60,86,82,64,45,49,46,26,37,36,40,28,36,40,48,72,89,50,88,77,46,62,50,101,84,73,48,80,46,42,83,42,71,48,78,51,72,24,57,20,78,51,32,81,49,70,46,83,60,43,44,98,91,37,49,8,26,30,35,41,33,31,77,68,62,88,88,66,79,78,85,68,88,73,74,84,62,50

Secondary structure (DSSP, 8-state):
----------HHHHHHHHHHHHHHHHHHHHHHHHHHHHHHHHHHHHHHHHHHHHHHHHHHHHHHH-SEEEEEETTT--GGGPPTT-EEEEEETTEEEEEEEETTTTEEEEEEEE---SSEEEEEEEEES-S-SS--EEEEEEEEEETTSPPEE-TTSPEEPSEEEEEEEE-TT-S-EE----SSS-EEEEEEE---TT-----------

Foldseek 3Di:
DDDDDPDDDDPVNVVVVVVVVCVVVVVVVVCVVVVVVVVVVVVVVVLLQVLLVQLVVVVQVQLQQFQAKEFDWPVFDDPVQFDFQKWKWFDDPQWTWTFDQDPVVSGTDIDTSGDDDPFKGKFKFWDDPDPDQPFSKIKMKIAMAGNPDDFDADPVRHTHHPDMDIDMHGNNNYPGYYYDADPVTTGGMMITHNDDPPDDDPDPDDRGD

Nearest PDB structures (foldseek):
  4bts-assembly1_B4  TM=2.474E-01  e=1.726E+00  Tetrahymena thermophila
  4bts-assembly1_A4  TM=2.473E-01  e=2.059E+00  Tetrahymena thermophila
  2b9s-assembly1_A  TM=2.600E-01  e=5.927E+00  Leishmania donovani

pLDDT: mean 81.55, std 12.55, range [42.16, 95.5]

Sequence (209 aa):
MKVRNNRGFTVVELMIVLALLSVVIAPAYMMLGLGNRVHSASVAEYELQSSARIAAARINRTARFASAVFTIPKSSFKEDNLTSGWSYVGVLDGAVVAYDYNSEDGVHQKTVLAPANENVTYEIVFHKVEEDHQEKIIGFSINGYFKDRPIKTDEHGQPIGHITVFSQAEALNSLQVIHKGTALDPAVAIAFREERRDKPEIETTLPVA

Radius of gyration: 28.04 Å; Cα contacts (8 Å, |Δi|>4): 361; chains: 1; bounding box: 60×49×100 Å

Mean predicted aligned error: 10.03 Å